Protein AF-D6TH88-F1 (afdb_monomer)

Organism: NCBI:txid485913

Radius of gyration: 22.98 Å; Cα contacts (8 Å, |Δi|>4): 611; chains: 1; bounding box: 77×66×53 Å

Foldseek 3Di:
DDDDDDDDDPPPVPVVPPDDDDDDDDDDDDDPDDPDDPPPFFLLLLLLVVLLVVDAAQFAEAQDPFSSLLSVLLNCVPHHVRYWYDYLQQFIASHRQQADDPDCPDPSSVPRTPDGDHSCVSLVCLQVQRGAEYEDEAQAAAQLGFGHQAADDAPVDGPDGGPACRCVQSRLLRHQEYAYEDAQALSRQANDGNDRRHDAQDQADPVGAGALVSSVVVPRPHYHYQWYRYSFAIWGADRVRSGTAGQETEPPHDPVNSCVSHNDDHHHDPNYYYRDDDDPVSVVSSCSRVVVCPRRD

Mean predicted aligned error: 8.44 Å

pLDDT: mean 89.14, std 19.95, range [29.19, 98.88]

InterPro domains:
  IPR004165 Coenzyme A transferase family I [PF01144] (47-260)
  IPR004165 Coenzyme A transferase family I [SM00882] (45-261)
  IPR037171 NagB/RpiA transferase-like [SSF100950] (40-295)

Secondary structure (DSSP, 8-state):
----PPPP-TTTTTTTSS----------PPP--------SS-HHHHHHHHHHTTPPTT-EEE--SSHHHHHHHHHHTTT-TT-EEEETTTEEESS--SS--SSTTSHHHHTT-SEE--HHHHHHHHHHT---EEEE--SEEETT--EESSEES-SSS-SEE----TTHHHHHHHSSEEEEE----TTTEESS-SS-SB-SS---BTTB-SSHHHHHHTT--S--EEEEE-SSEEEEE-TTT--EEEEEEPTT--HHHHHHH-SS---EEEEEEEPPPPPHHHHHHHHHHSTT-TTT-

Nearest PDB structures (foldseek):
  5mzw-assembly1_B  TM=9.079E-01  e=6.517E-23  Myxococcus xanthus DK 1622
  5n01-assembly1_B  TM=9.074E-01  e=3.983E-22  Myxococcus xanthus DK 1622
  5n03-assembly1_D  TM=8.948E-01  e=3.515E-22  Myxococcus xanthus DK 1622
  5n00-assembly1_B  TM=9.021E-01  e=5.792E-22  Myxococcus xanthus DK 1622
  5n02-assembly1_D  TM=9.012E-01  e=7.434E-22  Myxococcus xanthus DK 1622

Sequence (297 aa):
MDSPGPQADTQALVDRCARRPSKLCPYSAPHRKAIHMASEYSERELMVVCAARQIRDHELVFVGMRLPLLAFALAKRTNAPNCIGLFECGIVRDTPAPELLYTMGDAPNITGALWTTDMVNVLGSLAAGDVQLGFIGGAEIDRYGNLNTSLIGDWQQPRVRLPGSGGGADIASLAHRLAIIMPHERHRLRERVDFVTSPGYGYPDAEGPAGSAWRRRVGLPRGGPTALITTLGLFAFNPDNGEALLQSYHPGTSIEEVQEQTGWPLRLAPDCRETPPPSPEELRIIRECDPQGIWTR

Structure (mmCIF, N/CA/C/O backbone):
data_AF-D6TH88-F1
#
_entry.id   AF-D6TH88-F1
#
loop_
_atom_site.group_PDB
_atom_site.id
_atom_site.type_symbol
_atom_site.label_atom_id
_atom_site.label_alt_id
_atom_site.label_comp_id
_atom_site.label_asym_id
_atom_site.label_entity_id
_atom_site.label_seq_id
_atom_site.pdbx_PDB_ins_code
_atom_site.Cartn_x
_atom_site.Cartn_y
_atom_site.Cartn_z
_atom_site.occupancy
_atom_site.B_iso_or_equiv
_atom_site.auth_seq_id
_atom_site.auth_comp_id
_atom_site.auth_asym_id
_atom_site.auth_atom_id
_atom_site.pdbx_PDB_model_num
ATOM 1 N N . MET A 1 1 ? 57.883 23.179 25.520 1.00 41.22 1 MET A N 1
ATOM 2 C CA . MET A 1 1 ? 57.680 24.232 24.504 1.00 41.22 1 MET A CA 1
ATOM 3 C C . MET A 1 1 ? 56.417 23.857 23.770 1.00 41.22 1 MET A C 1
ATOM 5 O O . MET A 1 1 ? 56.436 22.965 22.932 1.00 41.22 1 MET A O 1
ATOM 9 N N . ASP A 1 2 ? 55.330 24.431 24.264 1.00 35.84 2 ASP A N 1
ATOM 10 C CA . ASP A 1 2 ? 53.946 24.052 24.016 1.00 35.84 2 ASP A CA 1
ATOM 11 C C . ASP A 1 2 ? 53.430 24.505 22.649 1.00 35.84 2 ASP A C 1
ATOM 13 O O . ASP A 1 2 ? 53.804 25.558 22.131 1.00 35.84 2 ASP A O 1
ATOM 17 N N . SER A 1 3 ? 52.542 23.690 22.084 1.00 40.38 3 SER A N 1
ATOM 18 C CA . SER A 1 3 ? 51.734 23.994 20.903 1.00 40.38 3 SER A CA 1
ATOM 19 C C . SER A 1 3 ? 50.633 25.017 21.214 1.00 40.38 3 SER A C 1
ATOM 21 O O . SER A 1 3 ? 50.078 24.992 22.313 1.00 40.38 3 SER A O 1
ATOM 23 N N . PRO A 1 4 ? 50.187 25.793 20.210 1.00 44.69 4 PRO A N 1
ATOM 24 C CA . PRO A 1 4 ? 48.806 26.259 20.192 1.00 44.69 4 PRO A CA 1
ATOM 25 C C . PRO A 1 4 ? 48.100 25.906 18.872 1.00 44.69 4 PRO A C 1
ATOM 27 O O . PRO A 1 4 ? 48.593 26.183 17.779 1.00 44.69 4 PRO A O 1
ATOM 30 N N . GLY A 1 5 ? 46.921 25.288 18.985 1.00 37.25 5 GLY A N 1
ATOM 31 C CA . GLY A 1 5 ? 45.954 25.165 17.892 1.00 37.25 5 GLY A CA 1
ATOM 32 C C . GLY A 1 5 ? 45.147 26.461 17.702 1.00 37.25 5 GLY A C 1
ATOM 33 O O . GLY A 1 5 ? 45.106 27.290 18.613 1.00 37.25 5 GLY A O 1
ATOM 34 N N . PRO A 1 6 ? 44.488 26.663 16.547 1.00 43.38 6 PRO A N 1
ATOM 35 C CA . PRO A 1 6 ? 43.696 27.863 16.309 1.00 43.38 6 PRO A CA 1
ATOM 36 C C . PRO A 1 6 ? 42.269 27.712 16.860 1.00 43.38 6 PRO A C 1
ATOM 38 O O . PRO A 1 6 ? 41.509 26.839 16.441 1.00 43.38 6 PRO A O 1
ATOM 41 N N . GLN A 1 7 ? 41.901 28.598 17.789 1.00 40.09 7 GLN A N 1
ATOM 42 C CA . GLN A 1 7 ? 40.517 28.872 18.182 1.00 40.09 7 GLN A CA 1
ATOM 43 C C . GLN A 1 7 ? 39.869 29.781 17.127 1.00 40.09 7 GLN A C 1
ATOM 45 O O . GLN A 1 7 ? 40.394 30.850 16.821 1.00 40.09 7 GLN A O 1
ATOM 50 N N . ALA A 1 8 ? 38.738 29.353 16.565 1.00 43.59 8 ALA A N 1
ATOM 51 C CA . ALA A 1 8 ? 37.898 30.183 15.709 1.00 43.59 8 ALA A CA 1
ATOM 52 C C . ALA A 1 8 ? 36.883 30.952 16.570 1.00 43.59 8 ALA A C 1
ATOM 54 O O . ALA A 1 8 ? 36.196 30.367 17.405 1.00 43.59 8 ALA A O 1
ATOM 55 N N . ASP A 1 9 ? 36.834 32.265 16.358 1.00 47.44 9 ASP A N 1
ATOM 56 C CA . ASP A 1 9 ? 36.054 33.256 17.098 1.00 47.44 9 ASP A CA 1
ATOM 57 C C . ASP A 1 9 ? 34.555 33.191 16.740 1.00 47.44 9 ASP A C 1
ATOM 59 O O . ASP A 1 9 ? 34.130 33.503 15.624 1.00 47.44 9 ASP A O 1
ATOM 63 N N . THR A 1 10 ? 33.748 32.762 17.709 1.00 46.31 10 THR A N 1
ATOM 64 C CA . THR A 1 10 ? 32.297 32.547 17.608 1.00 46.31 10 THR A CA 1
ATOM 65 C C . THR A 1 10 ? 31.489 33.856 17.547 1.00 46.31 10 THR A C 1
ATOM 67 O O . THR A 1 10 ? 30.275 33.814 17.341 1.00 46.31 10 THR A O 1
ATOM 70 N N . GLN A 1 11 ? 32.119 35.029 17.671 1.00 41.78 11 GLN A N 1
ATOM 71 C CA . GLN A 1 11 ? 31.411 36.314 17.709 1.00 41.78 11 GLN A CA 1
ATOM 72 C C . GLN A 1 11 ? 31.116 36.902 16.310 1.00 41.78 11 GLN A C 1
ATOM 74 O O . GLN A 1 11 ? 30.175 37.675 16.147 1.00 41.78 11 GLN A O 1
ATOM 79 N N . ALA A 1 12 ? 31.844 36.493 15.262 1.00 42.03 12 ALA A N 1
ATOM 80 C CA . ALA A 1 12 ? 31.724 37.074 13.913 1.00 42.03 12 ALA A CA 1
ATOM 81 C C . ALA A 1 12 ? 30.538 36.545 13.068 1.00 42.03 12 ALA A C 1
ATOM 83 O O . ALA A 1 12 ? 30.227 37.097 12.008 1.00 42.03 12 ALA A O 1
ATOM 84 N N . LEU A 1 13 ? 29.865 35.478 13.516 1.00 36.91 13 LEU A N 1
ATOM 85 C CA . LEU A 1 13 ? 28.721 34.865 12.820 1.00 36.91 13 LEU A CA 1
ATOM 86 C C . LEU A 1 13 ? 27.362 35.435 13.253 1.00 36.91 13 LEU A C 1
ATOM 88 O O . LEU A 1 13 ? 26.386 35.302 12.515 1.00 36.91 13 LEU A O 1
ATOM 92 N N . VAL A 1 14 ? 27.293 36.111 14.403 1.00 41.94 14 VAL A N 1
ATOM 93 C CA . VAL A 1 14 ? 26.031 36.621 14.967 1.00 41.94 14 VAL A CA 1
ATOM 94 C C . VAL A 1 14 ? 25.626 37.970 14.348 1.00 41.94 14 VAL A C 1
ATOM 96 O O . VAL A 1 14 ? 24.439 38.241 14.163 1.00 41.94 14 VAL A O 1
ATOM 99 N N . ASP A 1 15 ? 26.587 38.768 13.878 1.00 38.56 15 ASP A N 1
ATOM 100 C CA . ASP A 1 15 ? 26.324 40.133 13.392 1.00 38.56 15 ASP A CA 1
ATOM 101 C C . ASP A 1 15 ? 25.836 40.231 11.931 1.00 38.56 15 ASP A C 1
ATOM 103 O O . ASP A 1 15 ? 25.490 41.317 11.459 1.00 38.56 15 ASP A O 1
ATOM 107 N N . ARG A 1 16 ? 25.726 39.113 11.195 1.00 36.94 16 ARG A N 1
ATOM 108 C CA . ARG A 1 16 ? 25.173 39.110 9.819 1.00 36.94 16 ARG A CA 1
ATOM 109 C C . ARG A 1 16 ? 23.655 38.943 9.733 1.00 36.94 16 ARG A C 1
ATOM 111 O O . ARG A 1 16 ? 23.103 39.138 8.651 1.00 36.94 16 ARG A O 1
ATOM 118 N N . CYS A 1 17 ? 22.965 38.649 10.836 1.00 34.62 17 CYS A N 1
ATOM 119 C CA . CYS A 1 17 ? 21.507 38.455 10.833 1.00 34.62 17 CYS A CA 1
ATOM 120 C C . CYS A 1 17 ? 20.684 39.739 11.038 1.00 34.62 17 CYS A C 1
ATOM 122 O O . CYS A 1 17 ? 19.468 39.717 10.860 1.00 34.62 17 CYS A O 1
ATOM 124 N N . ALA A 1 18 ? 21.306 40.877 11.350 1.00 37.75 18 ALA A N 1
ATOM 125 C CA . ALA A 1 18 ? 20.589 42.104 11.691 1.00 37.75 18 ALA A CA 1
ATOM 126 C C . ALA A 1 18 ? 20.770 43.202 10.632 1.00 37.75 18 ALA A C 1
ATOM 128 O O . ALA A 1 18 ? 21.440 44.195 10.903 1.00 37.75 18 ALA A O 1
ATOM 129 N N . ARG A 1 19 ? 20.202 43.030 9.422 1.00 36.66 19 ARG A N 1
ATOM 130 C CA . ARG A 1 19 ? 19.893 44.135 8.477 1.00 36.66 19 ARG A CA 1
ATOM 131 C C . ARG A 1 19 ? 19.224 43.649 7.175 1.00 36.66 19 ARG A C 1
ATOM 133 O O . ARG A 1 19 ? 19.904 43.408 6.182 1.00 36.66 19 ARG A O 1
ATOM 140 N N . ARG A 1 20 ? 17.884 43.611 7.124 1.00 33.69 20 ARG A N 1
ATOM 141 C CA . ARG A 1 20 ? 17.111 43.883 5.889 1.00 33.69 20 ARG A CA 1
ATOM 142 C C . ARG A 1 20 ? 15.779 44.578 6.225 1.00 33.69 20 ARG A C 1
ATOM 144 O O . ARG A 1 20 ? 15.084 44.108 7.120 1.00 33.69 20 ARG A O 1
ATOM 151 N N . PRO A 1 21 ? 15.424 45.682 5.542 1.00 31.19 21 PRO A N 1
ATOM 152 C CA . PRO A 1 21 ? 14.200 46.432 5.810 1.00 31.19 21 PRO A CA 1
ATOM 153 C C . PRO A 1 21 ? 12.970 45.795 5.148 1.00 31.19 21 PRO A C 1
ATOM 155 O O . PRO A 1 21 ? 13.034 45.287 4.026 1.00 31.19 21 PRO A O 1
ATOM 158 N N . SER A 1 22 ? 11.844 45.866 5.854 1.00 31.59 22 SER A N 1
ATOM 159 C CA . SER A 1 22 ? 10.513 45.445 5.426 1.00 31.59 22 SER A CA 1
ATOM 160 C C . SER A 1 22 ? 9.940 46.391 4.363 1.00 31.59 22 SER A C 1
ATOM 162 O O . SER A 1 22 ? 9.894 47.606 4.544 1.00 31.59 22 SER A O 1
ATOM 164 N N . LYS A 1 23 ? 9.453 45.831 3.250 1.00 33.09 23 LYS A N 1
ATOM 165 C CA . LYS A 1 23 ? 8.536 46.520 2.333 1.00 33.09 23 LYS A CA 1
ATOM 166 C C . LYS A 1 23 ? 7.162 45.874 2.468 1.00 33.09 23 LYS A C 1
ATOM 168 O O . LYS A 1 23 ? 6.994 44.708 2.125 1.00 33.09 23 LYS A O 1
ATOM 173 N N . LEU A 1 24 ? 6.206 46.638 2.995 1.00 32.91 24 LEU A N 1
ATOM 174 C CA . LEU A 1 24 ? 4.786 46.304 2.962 1.00 32.91 24 LEU A CA 1
ATOM 175 C C . LEU A 1 24 ? 4.282 46.320 1.511 1.00 32.91 24 LEU A C 1
ATOM 177 O O . LEU A 1 24 ? 4.555 47.265 0.772 1.00 32.91 24 LEU A O 1
ATOM 181 N N . CYS A 1 25 ? 3.478 45.322 1.150 1.00 29.19 25 CYS A N 1
ATOM 182 C CA . CYS A 1 25 ? 2.537 45.386 0.035 1.00 29.19 25 CYS A CA 1
ATOM 183 C C . CYS A 1 25 ? 1.152 44.946 0.561 1.00 29.19 25 CYS A C 1
ATOM 185 O O . CYS A 1 25 ? 1.096 43.953 1.292 1.00 29.19 25 CYS A O 1
ATOM 187 N N . PRO A 1 26 ? 0.060 45.684 0.282 1.00 35.16 26 PRO A N 1
ATOM 188 C CA . PRO A 1 26 ? -1.265 45.405 0.828 1.00 35.16 26 PRO A CA 1
ATOM 189 C C . PRO A 1 26 ? -2.102 44.505 -0.104 1.00 35.16 26 PRO A C 1
ATOM 191 O O . PRO A 1 26 ? -1.896 44.495 -1.311 1.00 35.16 26 PRO A O 1
ATOM 194 N N . TYR A 1 27 ? -3.104 43.835 0.478 1.00 33.84 27 TYR A N 1
ATOM 195 C CA . TYR A 1 27 ? -4.192 43.068 -0.159 1.00 33.84 27 TYR A CA 1
ATOM 196 C C . TYR A 1 27 ? -3.890 41.654 -0.704 1.00 33.84 27 TYR A C 1
ATOM 198 O O . TYR A 1 27 ? -3.471 41.462 -1.839 1.00 33.84 27 TYR A O 1
ATOM 206 N N . SER A 1 28 ? -4.297 40.638 0.067 1.00 31.19 28 SER A N 1
ATOM 207 C CA . SER A 1 28 ? -4.988 39.452 -0.467 1.00 31.19 28 SER A CA 1
ATOM 208 C C . SER A 1 28 ? -6.041 38.979 0.549 1.00 31.19 28 SER A C 1
ATOM 210 O O . SER A 1 28 ? -5.866 39.120 1.758 1.00 31.19 28 SER A O 1
ATOM 212 N N . ALA A 1 29 ? -7.197 38.576 0.027 1.00 32.41 29 ALA A N 1
ATOM 213 C CA . ALA A 1 29 ? -8.481 38.427 0.710 1.00 32.41 29 ALA A CA 1
ATOM 214 C C . ALA A 1 29 ? -8.504 37.336 1.807 1.00 32.41 29 ALA A C 1
ATOM 216 O O . ALA A 1 29 ? -7.710 36.397 1.759 1.00 32.41 29 ALA A O 1
ATOM 217 N N . PRO A 1 30 ? -9.434 37.406 2.782 1.00 35.41 30 PRO A N 1
ATOM 218 C CA . PRO A 1 30 ? -9.525 36.408 3.840 1.00 35.41 30 PRO A CA 1
ATOM 219 C C . PRO A 1 30 ? -9.957 35.051 3.271 1.00 35.41 30 PRO A C 1
ATOM 221 O O . PRO A 1 30 ? -11.074 34.897 2.773 1.00 35.41 30 PRO A O 1
ATOM 224 N N . HIS A 1 31 ? -9.083 34.049 3.388 1.00 36.88 31 HIS A N 1
ATOM 225 C CA . HIS A 1 31 ? -9.463 32.648 3.248 1.00 36.88 31 HIS A CA 1
ATOM 226 C C . HIS A 1 31 ? -10.616 32.349 4.211 1.00 36.88 31 HIS A C 1
ATOM 228 O O . HIS A 1 31 ? -10.480 32.486 5.431 1.00 36.88 31 HIS A O 1
ATOM 234 N N . ARG A 1 32 ? -11.767 31.950 3.658 1.00 37.41 32 ARG A N 1
ATOM 235 C CA . ARG A 1 32 ? -12.869 31.374 4.429 1.00 37.41 32 ARG A CA 1
ATOM 236 C C . ARG A 1 32 ? -12.331 30.134 5.141 1.00 37.41 32 ARG A C 1
ATOM 238 O O . ARG A 1 32 ? -12.140 29.100 4.513 1.00 37.41 32 ARG A O 1
ATOM 245 N N . LYS A 1 33 ? -12.088 30.237 6.449 1.00 35.00 33 LYS A N 1
ATOM 246 C CA . LYS A 1 33 ? -11.945 29.062 7.308 1.00 35.00 33 LYS A CA 1
ATOM 247 C C . LYS A 1 33 ? -13.276 28.319 7.261 1.00 35.00 33 LYS A C 1
ATOM 249 O O . LYS A 1 33 ? -14.275 28.827 7.769 1.00 35.00 33 LYS A O 1
ATOM 254 N N . ALA A 1 34 ? -13.288 27.156 6.617 1.00 37.84 34 ALA A N 1
ATOM 255 C CA . ALA A 1 34 ? -14.354 26.190 6.804 1.00 37.84 34 ALA A CA 1
ATOM 256 C C . ALA A 1 34 ? -14.473 25.913 8.309 1.00 37.84 34 ALA A C 1
ATOM 258 O O . ALA A 1 34 ? -13.473 25.741 9.009 1.00 37.84 34 ALA A O 1
ATOM 259 N N . ILE A 1 35 ? -15.699 25.971 8.817 1.00 34.38 35 ILE A N 1
ATOM 260 C CA . ILE A 1 35 ? -16.013 25.654 10.205 1.00 34.38 35 ILE A CA 1
ATOM 261 C C . ILE A 1 35 ? -15.713 24.165 10.368 1.00 34.38 35 ILE A C 1
ATOM 263 O O . ILE A 1 35 ? -16.452 23.325 9.861 1.00 34.38 35 ILE A O 1
ATOM 267 N N . HIS A 1 36 ? -14.596 23.845 11.019 1.00 38.12 36 HIS A N 1
ATOM 268 C CA . HIS A 1 36 ? -14.224 22.474 11.339 1.00 38.12 36 HIS A CA 1
ATOM 269 C C . HIS A 1 36 ? -15.222 21.969 12.388 1.00 38.12 36 HIS A C 1
ATOM 271 O O . HIS A 1 36 ? -15.067 22.214 13.584 1.00 38.12 36 HIS A O 1
ATOM 277 N N . MET A 1 37 ? -16.293 21.308 11.945 1.00 39.50 37 MET A N 1
ATOM 278 C CA . MET A 1 37 ? -16.976 20.364 12.821 1.00 39.50 37 MET A CA 1
ATOM 279 C C . MET A 1 37 ? -15.937 19.315 13.209 1.00 39.50 37 MET A C 1
ATOM 281 O O . MET A 1 37 ? -15.188 18.848 12.348 1.00 39.50 37 MET A O 1
ATOM 285 N N . ALA A 1 38 ? -15.827 19.019 14.505 1.00 46.81 38 ALA A N 1
ATOM 286 C CA . ALA A 1 38 ? -14.944 17.966 14.980 1.00 46.81 38 ALA A CA 1
ATOM 287 C C . ALA A 1 38 ? -15.382 16.664 14.301 1.00 46.81 38 ALA A C 1
ATOM 289 O O . ALA A 1 38 ? -16.452 16.143 14.603 1.00 46.81 38 ALA A O 1
ATOM 290 N N . SER A 1 39 ? -14.600 16.210 13.322 1.00 66.69 39 SER A N 1
ATOM 291 C CA . SER A 1 39 ? -14.866 14.961 12.617 1.00 66.69 39 SER A CA 1
ATOM 292 C C . SER A 1 39 ? -14.892 13.823 13.638 1.00 66.69 39 SER A C 1
ATOM 294 O O . SER A 1 39 ? -13.998 13.733 14.481 1.00 66.69 39 SER A O 1
ATOM 296 N N . GLU A 1 40 ? -15.908 12.959 13.578 1.00 89.38 40 GLU A N 1
ATOM 297 C CA . GLU A 1 40 ? -16.062 11.813 14.492 1.00 89.38 40 GLU A CA 1
ATOM 298 C C . GLU A 1 40 ? -14.916 10.787 14.365 1.00 89.38 40 GLU A C 1
ATOM 300 O O . GLU A 1 40 ? -14.732 9.930 15.240 1.00 89.38 40 GLU A O 1
ATOM 305 N N . TYR A 1 41 ? -14.126 10.895 13.292 1.00 94.62 41 TYR A N 1
ATOM 306 C CA . TYR A 1 41 ? -12.964 10.068 12.992 1.00 94.62 41 TYR A CA 1
ATOM 307 C C . TYR A 1 41 ? -11.838 10.864 12.310 1.00 94.62 41 TYR A C 1
ATOM 309 O O . TYR A 1 41 ? -12.074 11.916 11.711 1.00 94.62 41 TYR A O 1
ATOM 317 N N . SER A 1 42 ? -10.602 10.366 12.381 1.00 95.75 42 SER A N 1
ATOM 318 C CA . SER A 1 42 ? -9.452 10.960 11.683 1.00 95.75 42 SER A CA 1
ATOM 319 C C . SER A 1 42 ? -9.336 10.477 10.231 1.00 95.75 42 SER A C 1
ATOM 321 O O . SER A 1 42 ? -9.795 9.388 9.883 1.00 95.75 42 SER A O 1
ATOM 323 N N . GLU A 1 43 ? -8.652 11.243 9.375 1.00 96.00 43 GLU A N 1
ATOM 324 C CA . GLU A 1 43 ? -8.339 10.823 7.996 1.00 96.00 43 GLU A CA 1
ATOM 325 C C . GLU A 1 43 ? -7.635 9.460 7.966 1.00 96.00 43 GLU A C 1
ATOM 327 O O . GLU A 1 43 ? -7.927 8.609 7.129 1.00 96.00 43 GLU A O 1
ATOM 332 N N . ARG A 1 44 ? -6.737 9.215 8.928 1.00 97.44 44 ARG A N 1
ATOM 333 C CA . ARG A 1 44 ? -6.000 7.954 9.024 1.00 97.44 44 ARG A CA 1
ATOM 334 C C . ARG A 1 44 ? -6.895 6.787 9.438 1.00 97.44 44 ARG A C 1
ATOM 336 O O . ARG A 1 44 ? -6.688 5.691 8.926 1.00 97.44 44 ARG A O 1
ATOM 343 N N . GLU A 1 45 ? -7.889 6.999 10.306 1.00 98.12 45 GLU A N 1
ATOM 344 C CA . GLU A 1 45 ? -8.907 5.977 10.608 1.00 98.12 45 GLU A CA 1
ATOM 345 C C . GLU A 1 45 ? -9.682 5.601 9.329 1.00 98.12 45 GLU A C 1
ATOM 347 O O . GLU A 1 45 ? -9.841 4.416 9.034 1.00 98.12 45 GLU A O 1
ATOM 352 N N . LEU A 1 46 ? -10.069 6.581 8.501 1.00 98.50 46 LEU A N 1
ATOM 353 C CA . LEU A 1 46 ? -10.720 6.314 7.211 1.00 98.50 46 LEU A CA 1
ATOM 354 C C . LEU A 1 46 ? -9.797 5.583 6.219 1.00 98.50 46 LEU A C 1
ATOM 356 O O . LEU A 1 46 ? -10.234 4.645 5.546 1.00 98.50 46 LEU A O 1
ATOM 360 N N . MET A 1 47 ? -8.516 5.950 6.150 1.00 98.62 47 MET A N 1
ATOM 361 C CA . MET A 1 47 ? -7.534 5.243 5.318 1.00 98.62 47 MET A CA 1
ATOM 362 C C . MET A 1 47 ? -7.365 3.780 5.750 1.00 98.62 47 MET A C 1
ATOM 364 O O . MET A 1 47 ? -7.272 2.902 4.891 1.00 98.62 47 MET A O 1
ATOM 368 N N . VAL A 1 48 ? -7.366 3.496 7.059 1.00 98.69 48 VAL A N 1
ATOM 369 C CA . VAL A 1 48 ? -7.323 2.123 7.596 1.00 98.69 48 VAL A CA 1
ATOM 370 C C . VAL A 1 48 ? -8.543 1.323 7.148 1.00 98.69 48 VAL A C 1
ATOM 372 O O . VAL A 1 48 ? -8.388 0.195 6.683 1.00 98.69 48 VAL A O 1
ATOM 375 N N . VAL A 1 49 ? -9.740 1.910 7.211 1.00 98.69 49 VAL A N 1
ATOM 376 C CA . VAL A 1 49 ? -10.970 1.275 6.712 1.00 98.69 49 VAL A CA 1
ATOM 377 C C . VAL A 1 49 ? -10.882 0.989 5.210 1.00 98.69 49 VAL A C 1
ATOM 379 O O . VAL A 1 49 ? -11.167 -0.125 4.768 1.00 98.69 49 VAL A O 1
ATOM 382 N N . CYS A 1 50 ? -10.438 1.962 4.411 1.00 98.75 50 CYS A N 1
ATOM 383 C CA . CYS A 1 50 ? -10.273 1.783 2.967 1.00 98.75 50 CYS A CA 1
ATOM 384 C C . CYS A 1 50 ? -9.267 0.673 2.637 1.00 98.75 50 CYS A C 1
ATOM 386 O O . CYS A 1 50 ? -9.509 -0.112 1.718 1.00 98.75 50 CYS A O 1
ATOM 388 N N . ALA A 1 51 ? -8.172 0.587 3.398 1.00 98.75 51 ALA A N 1
ATOM 389 C CA . ALA A 1 51 ? -7.158 -0.452 3.273 1.00 98.75 51 ALA A CA 1
ATOM 390 C C . ALA A 1 51 ? -7.688 -1.838 3.675 1.00 98.75 51 ALA A C 1
ATOM 392 O O . ALA A 1 51 ? -7.486 -2.795 2.932 1.00 98.75 51 ALA A O 1
ATOM 393 N N . ALA A 1 52 ? -8.415 -1.953 4.791 1.00 98.75 52 ALA A N 1
ATOM 394 C CA . ALA A 1 52 ? -8.998 -3.218 5.249 1.00 98.75 52 ALA A CA 1
ATOM 395 C C . ALA A 1 52 ? -9.956 -3.816 4.206 1.00 98.75 52 ALA A C 1
ATOM 397 O O . ALA A 1 52 ? -9.915 -5.013 3.921 1.00 98.75 52 ALA A O 1
ATOM 398 N N . ARG A 1 53 ? -10.739 -2.958 3.538 1.00 98.31 53 ARG A N 1
ATOM 399 C CA . ARG A 1 53 ? -11.645 -3.343 2.444 1.00 98.31 53 ARG A CA 1
ATOM 400 C C . ARG A 1 53 ? -10.922 -3.860 1.188 1.00 98.31 53 ARG A C 1
ATOM 402 O O . ARG A 1 53 ? -11.567 -4.473 0.342 1.00 98.31 53 ARG A O 1
ATOM 409 N N . GLN A 1 54 ? -9.607 -3.647 1.050 1.00 98.50 54 GLN A N 1
ATOM 410 C CA . GLN A 1 54 ? -8.813 -4.229 -0.047 1.00 98.50 54 GLN A CA 1
ATOM 411 C C . GLN A 1 54 ? -8.408 -5.686 0.203 1.00 98.50 54 GLN A C 1
ATOM 413 O O . GLN A 1 54 ? -8.034 -6.380 -0.751 1.00 98.50 54 GLN A O 1
ATOM 418 N N . ILE A 1 55 ? -8.458 -6.131 1.461 1.00 98.75 55 ILE A N 1
ATOM 419 C CA . ILE A 1 55 ? -8.117 -7.489 1.881 1.00 98.75 55 ILE A CA 1
ATOM 420 C C . ILE A 1 55 ? -9.332 -8.378 1.635 1.00 98.75 55 ILE A C 1
ATOM 422 O O . ILE A 1 55 ? -10.425 -8.081 2.114 1.00 98.75 55 ILE A O 1
ATOM 426 N N . ARG A 1 56 ? -9.167 -9.466 0.886 1.00 98.69 56 ARG A N 1
ATOM 427 C CA . ARG A 1 56 ? -10.233 -10.460 0.704 1.00 98.69 56 ARG A CA 1
ATOM 428 C C . ARG A 1 56 ? -10.040 -11.604 1.685 1.00 98.69 56 ARG A C 1
ATOM 430 O O . ARG A 1 56 ? -8.924 -11.877 2.130 1.00 98.69 56 ARG A O 1
ATOM 437 N N . ASP A 1 57 ? -11.140 -12.263 2.033 1.00 98.62 57 ASP A N 1
ATOM 438 C CA . ASP A 1 57 ? -11.059 -13.427 2.905 1.00 98.62 57 ASP A CA 1
ATOM 439 C C . ASP A 1 57 ? -10.177 -14.519 2.281 1.00 98.62 57 ASP A C 1
ATOM 441 O O . ASP A 1 57 ? -10.114 -14.646 1.057 1.00 98.62 57 ASP A O 1
ATOM 445 N N . HIS A 1 58 ? -9.476 -15.275 3.127 1.00 98.50 58 HIS A N 1
ATOM 446 C CA . HIS A 1 58 ? -8.491 -16.298 2.740 1.00 98.50 58 HIS A CA 1
ATOM 447 C C . HIS A 1 58 ? -7.240 -15.811 1.978 1.00 98.50 58 HIS A C 1
ATOM 449 O O . HIS A 1 58 ? -6.446 -16.640 1.536 1.00 98.50 58 HIS A O 1
ATOM 455 N N . GLU A 1 59 ? -7.011 -14.503 1.827 1.00 98.50 59 GLU A N 1
ATOM 456 C CA . GLU A 1 59 ? -5.773 -14.009 1.211 1.00 98.50 59 GLU A CA 1
ATOM 457 C C . GLU A 1 59 ? -4.567 -14.107 2.154 1.00 98.50 59 GLU A C 1
ATOM 459 O O . GLU A 1 59 ? -4.644 -13.747 3.330 1.00 98.50 59 GLU A O 1
ATOM 464 N N . LEU A 1 60 ? -3.420 -14.510 1.603 1.00 98.62 60 LEU A N 1
ATOM 465 C CA . LEU A 1 60 ? -2.108 -14.223 2.168 1.00 98.62 60 LEU A CA 1
ATOM 466 C C . LEU A 1 60 ? -1.753 -12.766 1.853 1.00 98.62 60 LEU A C 1
ATOM 468 O O . LEU A 1 60 ? -1.672 -12.358 0.686 1.00 98.62 60 LEU A O 1
ATOM 472 N N . VAL A 1 61 ? -1.545 -11.986 2.907 1.00 98.62 61 VAL A N 1
ATOM 473 C CA . VAL A 1 61 ? -1.333 -10.543 2.854 1.00 98.62 61 VAL A CA 1
ATOM 474 C C . VAL A 1 61 ? 0.063 -10.226 3.356 1.00 98.62 61 VAL A C 1
ATOM 476 O O . VAL A 1 61 ? 0.369 -10.456 4.520 1.00 98.62 61 VAL A O 1
ATOM 479 N N . PHE A 1 62 ? 0.899 -9.636 2.510 1.00 97.94 62 PHE A N 1
ATOM 480 C CA . PHE A 1 62 ? 2.131 -8.999 2.955 1.00 97.94 62 PHE A CA 1
ATOM 481 C C . PHE A 1 62 ? 1.779 -7.703 3.692 1.00 97.94 62 PHE A C 1
ATOM 483 O O . PHE A 1 62 ? 1.394 -6.700 3.078 1.00 97.94 62 PHE A O 1
ATOM 490 N N . VAL A 1 63 ? 1.841 -7.754 5.023 1.00 96.06 63 VAL A N 1
ATOM 491 C CA . VAL A 1 63 ? 1.416 -6.668 5.905 1.00 96.06 63 VAL A CA 1
ATOM 492 C C . VAL A 1 63 ? 2.558 -5.665 6.029 1.00 96.06 63 VAL A C 1
ATOM 494 O O . VAL A 1 63 ? 3.655 -5.995 6.473 1.00 96.06 63 VAL A O 1
ATOM 497 N N . GLY A 1 64 ? 2.297 -4.424 5.620 1.00 89.25 64 GLY A N 1
ATOM 498 C CA . GLY A 1 64 ? 3.220 -3.311 5.832 1.00 89.25 64 GLY A CA 1
ATOM 499 C C . GLY A 1 64 ? 3.212 -2.803 7.281 1.00 89.25 64 GLY A C 1
ATOM 500 O O . GLY A 1 64 ? 2.477 -3.286 8.138 1.00 89.25 64 GLY A O 1
ATOM 501 N N . MET A 1 65 ? 3.989 -1.757 7.554 1.00 93.00 65 MET A N 1
ATOM 502 C CA . MET A 1 65 ? 4.037 -1.111 8.873 1.00 93.00 65 MET A CA 1
ATOM 503 C C . MET A 1 65 ? 3.099 0.091 8.986 1.00 93.00 65 MET A C 1
ATOM 505 O O . MET A 1 65 ? 2.850 0.777 7.996 1.00 93.00 65 MET A O 1
ATOM 509 N N . ARG A 1 66 ? 2.689 0.425 10.221 1.00 94.38 66 ARG A N 1
ATOM 510 C CA . ARG A 1 66 ? 1.774 1.533 10.575 1.00 94.38 66 ARG A CA 1
ATOM 511 C C . ARG A 1 66 ? 0.323 1.232 10.182 1.00 94.38 66 ARG A C 1
ATOM 513 O O . ARG A 1 66 ? -0.235 0.258 10.670 1.00 94.38 66 ARG A O 1
ATOM 520 N N . LEU A 1 67 ? -0.300 2.027 9.306 1.00 97.50 67 LEU A N 1
ATOM 521 C CA . LEU A 1 67 ? -1.718 1.878 8.943 1.00 97.50 67 LEU A CA 1
ATOM 522 C C . LEU A 1 67 ? -2.086 0.485 8.378 1.00 97.50 67 LEU A C 1
ATOM 524 O O . LEU A 1 67 ? -3.131 -0.028 8.770 1.00 97.50 67 LEU A O 1
ATOM 528 N N . PRO A 1 68 ? -1.258 -0.187 7.548 1.00 97.19 68 PRO A N 1
ATOM 529 C CA . PRO A 1 68 ? -1.493 -1.576 7.147 1.00 97.19 68 PRO A CA 1
ATOM 530 C C . PRO A 1 68 ? -1.616 -2.581 8.301 1.00 97.19 68 PRO A C 1
ATOM 532 O O . PRO A 1 68 ? -2.373 -3.539 8.161 1.00 97.19 68 PRO A O 1
ATOM 535 N N . LEU A 1 69 ? -0.945 -2.368 9.443 1.00 96.94 69 LEU A N 1
ATOM 536 C CA . LEU A 1 69 ? -1.107 -3.230 10.626 1.00 96.94 69 LEU A CA 1
ATOM 537 C C . LEU A 1 69 ? -2.551 -3.181 11.131 1.00 96.94 69 LEU A C 1
ATOM 539 O O . LEU A 1 69 ? -3.171 -4.212 11.386 1.00 96.94 69 LEU A O 1
ATOM 543 N N . LEU A 1 70 ? -3.096 -1.966 11.224 1.00 97.81 70 LEU A N 1
ATOM 544 C CA . LEU A 1 70 ? -4.473 -1.735 11.646 1.00 97.81 70 LEU A CA 1
ATOM 545 C C . LEU A 1 70 ? -5.468 -2.209 10.583 1.00 97.81 70 LEU A C 1
ATOM 547 O O . LEU A 1 70 ? -6.515 -2.740 10.932 1.00 97.81 70 LEU A O 1
ATOM 551 N N . ALA A 1 71 ? -5.131 -2.083 9.296 1.00 98.38 71 ALA A N 1
ATOM 552 C CA . ALA A 1 71 ? -5.957 -2.589 8.203 1.00 98.38 71 ALA A CA 1
ATOM 553 C C . ALA A 1 71 ? -6.081 -4.119 8.246 1.00 98.38 71 ALA A C 1
ATOM 555 O O . ALA A 1 71 ? -7.185 -4.647 8.125 1.00 98.38 71 ALA A O 1
ATOM 556 N N . PHE A 1 72 ? -4.970 -4.827 8.479 1.00 98.31 72 PHE A N 1
ATOM 557 C CA . PHE A 1 72 ? -4.969 -6.274 8.694 1.00 98.31 72 PHE A CA 1
ATOM 558 C C . PHE A 1 72 ? -5.801 -6.655 9.924 1.00 98.31 72 PHE A C 1
ATOM 560 O O . PHE A 1 72 ? -6.656 -7.536 9.837 1.00 98.31 72 PHE A O 1
ATOM 567 N N . ALA A 1 73 ? -5.608 -5.956 11.047 1.00 97.69 73 ALA A N 1
ATOM 568 C CA . ALA A 1 73 ? -6.358 -6.215 12.272 1.00 97.69 73 ALA A CA 1
ATOM 569 C C . ALA A 1 73 ? -7.867 -5.978 12.122 1.00 97.69 73 ALA A C 1
ATOM 571 O O . ALA A 1 73 ? -8.668 -6.786 12.597 1.00 97.69 73 ALA A O 1
ATOM 572 N N . LEU A 1 74 ? -8.253 -4.909 11.425 1.00 98.56 74 LEU A N 1
ATOM 573 C CA . LEU A 1 74 ? -9.644 -4.601 11.134 1.00 98.56 74 LEU A CA 1
ATOM 574 C C . LEU A 1 74 ? -10.260 -5.649 10.206 1.00 98.56 74 LEU A C 1
ATOM 576 O O . LEU A 1 74 ? -11.316 -6.192 10.529 1.00 98.56 74 LEU A O 1
ATOM 580 N N . ALA A 1 75 ? -9.597 -5.978 9.094 1.00 98.69 75 ALA A N 1
ATOM 581 C CA . ALA A 1 75 ? -10.101 -6.961 8.137 1.00 98.69 75 ALA A CA 1
ATOM 582 C C . ALA A 1 75 ? -10.308 -8.332 8.799 1.00 98.69 75 ALA A C 1
ATOM 584 O O . ALA A 1 75 ? -11.352 -8.958 8.614 1.00 98.69 75 ALA A O 1
ATOM 585 N N . LYS A 1 76 ? -9.380 -8.738 9.675 1.00 98.06 76 LYS A N 1
ATOM 586 C CA . LYS A 1 76 ? -9.481 -9.963 10.480 1.00 98.06 76 LYS A CA 1
A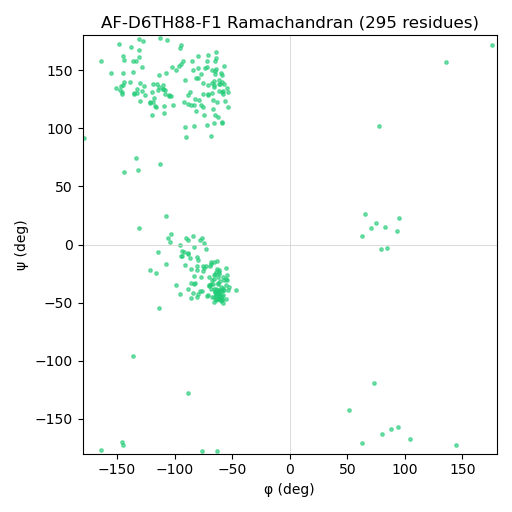TOM 587 C C . LYS A 1 76 ? -10.710 -10.051 11.376 1.00 98.06 76 LYS A C 1
ATOM 589 O O . LYS A 1 76 ? -11.151 -11.149 11.697 1.00 98.06 76 LYS A O 1
ATOM 594 N N . ARG A 1 77 ? -11.252 -8.915 11.808 1.00 98.00 77 ARG A N 1
ATOM 595 C CA . ARG A 1 77 ? -12.431 -8.850 12.684 1.00 98.00 77 ARG A CA 1
ATOM 596 C C . ARG A 1 77 ? -13.705 -8.463 11.935 1.00 98.00 77 ARG A C 1
ATOM 598 O O . ARG A 1 77 ? -14.749 -8.321 12.561 1.00 98.00 77 ARG A O 1
ATOM 605 N N . THR A 1 78 ? -13.623 -8.276 10.617 1.00 98.12 78 THR A N 1
ATOM 606 C CA . THR A 1 78 ? -14.739 -7.810 9.786 1.00 98.12 78 THR A CA 1
ATOM 607 C C . THR A 1 78 ? -14.840 -8.615 8.487 1.00 98.12 78 THR A C 1
ATOM 609 O O . THR A 1 78 ? -15.446 -9.682 8.477 1.00 98.12 78 THR A O 1
ATOM 612 N N . ASN A 1 79 ? -14.273 -8.127 7.383 1.00 98.12 79 ASN A N 1
ATOM 613 C CA . ASN A 1 79 ? -14.523 -8.637 6.033 1.00 98.12 79 ASN A CA 1
ATOM 614 C C . ASN A 1 79 ? -13.640 -9.820 5.596 1.00 98.12 79 ASN A C 1
ATOM 616 O O . ASN A 1 79 ? -13.918 -10.411 4.554 1.00 98.12 79 ASN A O 1
ATOM 620 N N . ALA A 1 80 ? -12.578 -10.147 6.334 1.00 98.62 80 ALA A N 1
ATOM 621 C CA . ALA A 1 80 ? -11.613 -11.1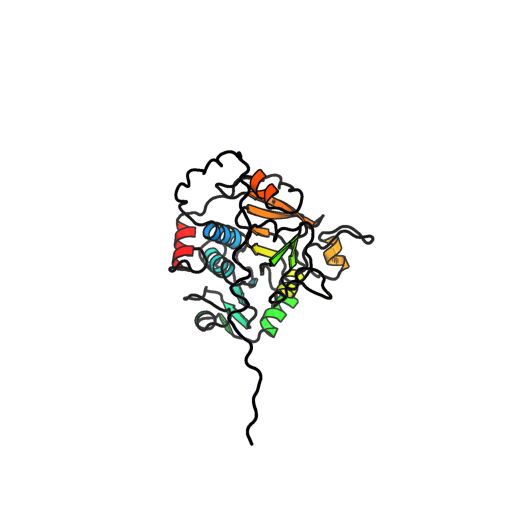85 5.967 1.00 98.62 80 ALA A CA 1
ATOM 622 C C . ALA A 1 80 ? -11.082 -11.956 7.198 1.00 98.62 80 ALA A C 1
ATOM 624 O O . ALA A 1 80 ? -9.884 -11.896 7.494 1.00 98.62 80 ALA A O 1
ATOM 625 N N . PRO A 1 81 ? -11.941 -12.670 7.951 1.00 98.38 81 PRO A N 1
ATOM 626 C CA . PRO A 1 81 ? -11.540 -13.366 9.177 1.00 98.38 81 PRO A CA 1
ATOM 627 C C . PRO A 1 81 ? -10.472 -14.454 8.974 1.00 98.38 81 PRO A C 1
ATOM 629 O O . PRO A 1 81 ? -9.684 -14.728 9.882 1.00 98.38 81 PRO A O 1
ATOM 632 N N . ASN A 1 82 ? -10.372 -15.031 7.778 1.00 98.56 82 ASN A N 1
ATOM 633 C CA . ASN A 1 82 ? -9.464 -16.119 7.424 1.00 98.56 82 ASN A CA 1
ATOM 634 C C . ASN A 1 82 ? -8.236 -15.669 6.611 1.00 98.56 82 ASN A C 1
ATOM 636 O O . ASN A 1 82 ? -7.499 -16.526 6.129 1.00 98.56 82 ASN A O 1
ATOM 640 N N . CYS A 1 83 ? -7.980 -14.364 6.439 1.00 98.69 83 CYS A N 1
ATOM 641 C CA . CYS A 1 83 ? -6.733 -13.909 5.801 1.00 98.69 83 CYS A CA 1
ATOM 642 C C . CYS A 1 83 ? -5.495 -14.297 6.639 1.00 98.69 83 CYS A C 1
ATOM 644 O O . CYS A 1 83 ? -5.618 -14.677 7.796 1.00 98.69 83 CYS A O 1
ATOM 646 N N . ILE A 1 84 ? -4.280 -14.232 6.109 1.00 98.62 84 ILE A N 1
ATOM 647 C CA . ILE A 1 84 ? -3.058 -14.513 6.884 1.00 98.62 84 ILE A CA 1
ATOM 648 C C . ILE A 1 84 ? -2.054 -13.403 6.615 1.00 98.62 84 ILE A C 1
ATOM 650 O O . ILE A 1 84 ? -1.800 -13.055 5.467 1.00 98.62 84 ILE A O 1
ATOM 654 N N . GLY A 1 85 ? -1.494 -12.837 7.679 1.00 98.31 85 GLY A N 1
ATOM 655 C CA . GLY A 1 85 ? -0.490 -11.789 7.609 1.00 98.31 85 GLY A CA 1
ATOM 656 C C . GLY A 1 85 ? 0.916 -12.365 7.483 1.00 98.31 85 GLY A C 1
ATOM 657 O O . GLY A 1 85 ? 1.310 -13.235 8.258 1.00 98.31 85 GLY A O 1
ATOM 658 N N . LEU A 1 86 ? 1.676 -11.849 6.525 1.00 98.19 86 LEU A N 1
ATOM 659 C CA . LEU A 1 86 ? 3.084 -12.135 6.287 1.00 98.19 86 LEU A CA 1
ATOM 660 C C . LEU A 1 86 ? 3.903 -10.868 6.535 1.00 98.19 86 LEU A C 1
ATOM 662 O O . LEU A 1 86 ? 3.558 -9.801 6.027 1.00 98.19 86 LEU A O 1
ATOM 666 N N . PHE A 1 87 ? 5.002 -10.993 7.272 1.00 96.94 87 PHE A N 1
ATOM 667 C CA . PHE A 1 87 ? 5.942 -9.907 7.541 1.00 96.94 87 PHE A CA 1
ATOM 668 C C . PHE A 1 87 ? 7.321 -10.265 6.986 1.00 96.94 87 PHE A C 1
ATOM 670 O O . PHE A 1 87 ? 7.781 -11.398 7.142 1.00 96.94 87 PHE A O 1
ATOM 677 N N . GLU A 1 88 ? 8.004 -9.296 6.364 1.00 94.31 88 GLU A N 1
ATOM 678 C CA . GLU A 1 88 ? 9.253 -9.545 5.614 1.00 94.31 88 GLU A CA 1
ATOM 679 C C . GLU A 1 88 ? 10.385 -10.110 6.482 1.00 94.31 88 GLU A C 1
ATOM 681 O O . GLU A 1 88 ? 11.279 -10.779 5.979 1.00 94.31 88 GLU A O 1
ATOM 686 N N . CYS A 1 89 ? 10.321 -9.908 7.798 1.00 94.31 89 CYS A N 1
ATOM 687 C CA . CYS A 1 89 ? 11.275 -10.453 8.759 1.00 94.31 89 CYS A CA 1
ATOM 688 C C . CYS A 1 89 ? 11.096 -11.954 9.058 1.00 94.31 89 CYS A C 1
ATOM 690 O O . CYS A 1 89 ? 11.792 -12.463 9.931 1.00 94.31 89 CYS A O 1
ATOM 692 N N . GLY A 1 90 ? 10.201 -12.663 8.359 1.00 96.75 90 GLY A N 1
ATOM 693 C CA . GLY A 1 90 ? 10.017 -14.107 8.530 1.00 96.75 90 GLY A CA 1
ATOM 694 C C . GLY A 1 90 ? 8.899 -14.496 9.501 1.00 96.75 90 GLY A C 1
ATOM 695 O O . GLY A 1 90 ? 8.920 -15.588 10.062 1.00 96.75 90 GLY A O 1
ATOM 696 N N . ILE A 1 91 ? 7.921 -13.619 9.732 1.00 97.81 91 ILE A N 1
ATOM 697 C CA . ILE A 1 91 ? 6.825 -13.867 10.681 1.00 97.81 91 ILE A CA 1
ATOM 698 C C . ILE A 1 91 ? 5.513 -14.063 9.917 1.00 97.81 91 ILE A C 1
ATOM 700 O O . ILE A 1 91 ? 5.172 -13.270 9.038 1.00 97.81 91 ILE A O 1
ATOM 704 N N . VAL A 1 92 ? 4.761 -15.100 10.287 1.00 98.19 92 VAL A N 1
ATOM 705 C CA . VAL A 1 92 ? 3.431 -15.416 9.751 1.00 98.19 92 VAL A CA 1
ATOM 706 C C . VAL A 1 92 ? 2.411 -15.399 10.880 1.00 98.19 92 VAL A C 1
ATOM 708 O O . VAL A 1 92 ? 2.617 -16.027 11.921 1.00 98.19 92 VAL A O 1
ATOM 711 N N . ARG A 1 93 ? 1.293 -14.700 10.679 1.00 97.88 93 ARG A N 1
ATOM 712 C CA . ARG A 1 93 ? 0.248 -14.536 11.692 1.00 97.88 93 ARG A CA 1
ATOM 713 C C . ARG A 1 93 ? -1.150 -14.736 11.126 1.00 97.88 93 ARG A C 1
ATOM 715 O O . ARG A 1 93 ? -1.546 -14.093 10.161 1.00 97.88 93 ARG A O 1
ATOM 722 N N . ASP A 1 94 ? -1.935 -15.562 11.796 1.00 96.62 94 ASP A N 1
ATOM 723 C CA . ASP A 1 94 ? -3.381 -15.701 11.605 1.00 96.62 94 ASP A CA 1
ATOM 724 C C . ASP A 1 94 ? -4.190 -14.813 12.571 1.00 96.62 94 ASP A C 1
ATOM 726 O O . ASP A 1 94 ? -5.395 -14.638 12.397 1.00 96.62 94 ASP A O 1
ATOM 730 N N . THR A 1 95 ? -3.529 -14.208 13.557 1.00 95.19 95 THR A N 1
ATOM 731 C CA . THR A 1 95 ? -4.098 -13.260 14.517 1.00 95.19 95 THR A CA 1
ATOM 732 C C . THR A 1 95 ? -3.231 -11.999 14.595 1.00 95.19 95 THR A C 1
ATOM 734 O O . THR A 1 95 ? -2.002 -12.102 14.586 1.00 95.19 95 THR A O 1
ATOM 737 N N . PRO A 1 96 ? -3.807 -10.787 14.674 1.00 93.62 96 PRO A N 1
ATOM 738 C CA . PRO A 1 96 ? -3.018 -9.565 14.855 1.00 93.62 96 PRO A CA 1
ATOM 739 C C . PRO A 1 96 ? -2.140 -9.624 16.110 1.00 93.62 96 PRO A C 1
ATOM 741 O O . PRO A 1 96 ? -2.469 -10.331 17.065 1.00 93.62 96 PRO A O 1
ATOM 744 N N . ALA A 1 97 ? -1.025 -8.890 16.113 1.00 92.81 97 ALA A N 1
ATOM 745 C CA . ALA A 1 97 ? -0.208 -8.758 17.316 1.00 92.81 97 ALA A CA 1
ATOM 746 C C . ALA A 1 97 ? -1.050 -8.154 18.463 1.00 92.81 97 ALA A C 1
ATOM 748 O O . ALA A 1 97 ? -1.867 -7.264 18.209 1.00 92.81 97 ALA A O 1
ATOM 749 N N . PRO A 1 98 ? -0.888 -8.637 19.709 1.00 87.44 98 PRO A N 1
ATOM 750 C CA . PRO A 1 98 ? -1.694 -8.183 20.844 1.00 87.44 98 PRO A CA 1
ATOM 751 C C . PRO A 1 98 ? -1.317 -6.774 21.317 1.00 87.44 98 PRO A C 1
ATOM 753 O O . PRO A 1 98 ? -2.096 -6.134 22.019 1.00 87.44 98 PRO A O 1
ATOM 756 N N . GLU A 1 99 ? -0.131 -6.298 20.937 1.00 90.69 99 GLU A N 1
ATOM 757 C CA . GLU A 1 99 ? 0.418 -5.005 21.329 1.00 90.69 99 GLU A CA 1
ATOM 758 C C . GLU A 1 99 ? 0.936 -4.244 20.104 1.00 90.69 99 GLU A C 1
ATOM 760 O O . GLU A 1 99 ? 1.092 -4.790 19.007 1.00 90.69 99 GLU A O 1
ATOM 765 N N . LEU A 1 100 ? 1.218 -2.962 20.321 1.00 88.31 100 LEU A N 1
ATOM 766 C CA . LEU A 1 100 ? 1.796 -2.066 19.334 1.00 88.31 100 LEU A CA 1
ATOM 767 C C . LEU A 1 100 ? 3.132 -2.597 18.793 1.00 88.31 100 LEU A C 1
ATOM 769 O O . LEU A 1 100 ? 4.000 -3.016 19.555 1.00 88.31 100 LEU A O 1
ATOM 773 N N . LEU A 1 101 ? 3.323 -2.477 17.477 1.00 91.94 101 LEU A N 1
ATOM 774 C CA . LEU A 1 101 ? 4.593 -2.758 16.806 1.00 91.94 101 LEU A CA 1
ATOM 775 C C . LEU A 1 101 ? 5.236 -1.454 16.329 1.00 91.94 101 LEU A C 1
ATOM 777 O O . LEU A 1 101 ? 4.663 -0.762 15.486 1.00 91.94 101 LEU A O 1
ATOM 781 N N . TYR A 1 102 ? 6.435 -1.138 16.814 1.00 90.25 102 TYR A N 1
ATOM 782 C CA . TYR A 1 102 ? 7.286 -0.071 16.278 1.00 90.25 102 TYR A CA 1
ATOM 783 C C . TYR A 1 102 ? 8.099 -0.555 15.075 1.00 90.25 102 TYR A C 1
ATOM 785 O O . TYR A 1 102 ? 8.320 0.199 14.125 1.00 90.25 102 TYR A O 1
ATOM 793 N N . THR A 1 103 ? 8.506 -1.823 15.092 1.00 91.31 103 THR A N 1
ATOM 794 C CA . THR A 1 103 ? 9.130 -2.538 13.977 1.00 91.31 103 THR A CA 1
ATOM 795 C C . THR A 1 103 ? 8.500 -3.920 13.802 1.00 91.31 103 THR A C 1
ATOM 797 O O . THR A 1 103 ? 7.929 -4.491 14.728 1.00 91.31 103 THR A O 1
ATOM 800 N N . MET A 1 104 ? 8.615 -4.489 12.600 1.00 91.81 104 MET A N 1
ATOM 801 C CA . MET A 1 104 ? 8.077 -5.821 12.292 1.00 91.81 104 MET A CA 1
ATOM 802 C C . MET A 1 104 ? 8.711 -6.928 13.141 1.00 91.81 104 MET A C 1
ATOM 804 O O . MET A 1 104 ? 8.109 -7.983 13.306 1.00 91.81 104 MET A O 1
ATOM 808 N N . GLY A 1 105 ? 9.920 -6.708 13.662 1.00 92.38 105 GLY A N 1
ATOM 809 C CA . GLY A 1 105 ? 10.643 -7.674 14.493 1.00 92.38 105 GLY A CA 1
ATOM 810 C C . GLY A 1 105 ? 10.347 -7.595 15.993 1.00 92.38 105 GLY A C 1
ATOM 811 O O . GLY A 1 105 ? 11.009 -8.295 16.754 1.00 92.38 105 GLY A O 1
ATOM 812 N N . ASP A 1 106 ? 9.418 -6.744 16.438 1.00 94.94 106 ASP A N 1
ATOM 813 C CA . ASP A 1 106 ? 9.141 -6.596 17.869 1.00 94.94 106 ASP A CA 1
ATOM 814 C C . ASP A 1 106 ? 8.565 -7.884 18.480 1.00 94.94 106 ASP A C 1
ATOM 816 O O . ASP A 1 106 ? 7.835 -8.645 17.837 1.00 94.94 106 ASP A O 1
ATOM 820 N N . ALA A 1 107 ? 8.857 -8.110 19.765 1.00 95.25 107 ALA A N 1
ATOM 821 C CA . ALA A 1 107 ? 8.437 -9.304 20.500 1.00 95.25 107 ALA A CA 1
ATOM 822 C C . ALA A 1 107 ? 6.921 -9.607 20.434 1.00 95.25 107 ALA A C 1
ATOM 824 O O . ALA A 1 107 ? 6.575 -10.791 20.323 1.00 95.25 107 ALA A O 1
ATOM 825 N N . PRO A 1 108 ? 6.004 -8.613 20.429 1.00 94.38 108 PRO A N 1
ATOM 826 C CA . PRO A 1 108 ? 4.578 -8.880 20.251 1.00 94.38 108 PRO A CA 1
ATOM 827 C C . PRO A 1 108 ? 4.223 -9.447 18.871 1.00 94.38 108 PRO A C 1
ATOM 829 O O . PRO A 1 108 ? 3.227 -10.157 18.750 1.00 94.38 108 PRO A O 1
ATOM 832 N N . ASN A 1 109 ? 5.030 -9.190 17.833 1.00 95.81 109 ASN A N 1
ATOM 833 C CA . ASN A 1 109 ? 4.812 -9.794 16.518 1.00 95.81 109 ASN A CA 1
ATOM 834 C C . ASN A 1 109 ? 5.274 -11.258 16.476 1.00 95.81 109 ASN A C 1
ATOM 836 O O . ASN A 1 109 ? 4.713 -12.053 15.729 1.00 95.81 109 ASN A O 1
ATOM 840 N N . ILE A 1 110 ? 6.256 -11.631 17.298 1.00 95.56 110 ILE A N 1
ATOM 841 C CA . ILE A 1 110 ? 6.784 -13.002 17.401 1.00 95.56 110 ILE A CA 1
ATOM 842 C C . ILE A 1 110 ? 5.877 -13.864 18.287 1.00 95.56 110 ILE A C 1
ATOM 844 O O . ILE A 1 110 ? 5.535 -14.995 17.947 1.00 95.56 110 ILE A O 1
ATOM 848 N N . THR A 1 111 ? 5.466 -13.330 19.436 1.00 94.50 111 THR A N 1
ATOM 849 C CA . THR A 1 111 ? 4.692 -14.080 20.430 1.00 94.50 111 THR A CA 1
ATOM 850 C C . THR A 1 111 ? 3.310 -14.432 19.879 1.00 94.50 111 THR A C 1
ATOM 852 O O . THR A 1 111 ? 2.561 -13.562 19.429 1.00 94.50 111 THR A O 1
ATOM 855 N N . GLY A 1 112 ? 2.973 -15.724 19.889 1.00 94.31 112 GLY A N 1
ATOM 856 C CA . GLY A 1 112 ? 1.713 -16.229 19.335 1.00 94.31 112 GLY A CA 1
ATOM 857 C C . GLY A 1 112 ? 1.621 -16.166 17.807 1.00 94.31 112 GLY A C 1
ATOM 858 O O . GLY A 1 112 ? 0.523 -16.285 17.274 1.00 94.31 112 GLY A O 1
ATOM 859 N N . ALA A 1 113 ? 2.735 -15.948 17.098 1.00 97.25 113 ALA A N 1
ATOM 860 C CA . ALA A 1 113 ? 2.765 -16.094 15.648 1.00 97.25 113 ALA A CA 1
ATOM 861 C C . ALA A 1 113 ? 2.511 -17.555 15.248 1.00 97.25 113 ALA A C 1
ATOM 863 O O . ALA A 1 113 ? 2.942 -18.482 15.934 1.00 97.25 113 ALA A O 1
ATOM 864 N N . LEU A 1 114 ? 1.849 -17.749 14.107 1.00 97.38 114 LEU A N 1
ATOM 865 C CA . LEU A 1 114 ? 1.589 -19.073 13.542 1.00 97.38 114 LEU A CA 1
ATOM 866 C C . LEU A 1 114 ? 2.899 -19.752 13.130 1.00 97.38 114 LEU A C 1
ATOM 868 O O . LEU A 1 114 ? 3.065 -20.959 13.298 1.00 97.38 114 LEU A O 1
ATOM 872 N N . TRP A 1 115 ? 3.832 -18.964 12.594 1.00 97.75 115 TRP A N 1
ATOM 873 C CA . TRP A 1 115 ? 5.159 -19.431 12.225 1.00 97.75 115 TRP A CA 1
ATOM 874 C C . TRP A 1 115 ? 6.180 -18.299 12.320 1.00 97.75 115 TRP A C 1
ATOM 876 O O . TRP A 1 115 ? 5.942 -17.184 11.854 1.00 97.75 115 TRP A O 1
ATOM 886 N N . THR A 1 116 ? 7.330 -18.602 12.913 1.00 97.62 116 THR A N 1
ATOM 887 C CA . THR A 1 116 ? 8.514 -17.742 12.930 1.00 97.62 116 THR A CA 1
ATOM 888 C C . THR A 1 116 ? 9.626 -18.473 12.199 1.00 97.62 116 THR A C 1
ATOM 890 O O . THR A 1 116 ? 10.006 -19.582 12.581 1.00 97.62 116 THR A O 1
ATOM 893 N N . THR A 1 117 ? 10.115 -17.875 11.126 1.00 96.50 117 THR A N 1
ATOM 894 C CA . THR A 1 117 ? 11.053 -18.481 10.192 1.00 96.50 117 THR A CA 1
ATOM 895 C C . THR A 1 117 ? 12.010 -17.429 9.639 1.00 96.50 117 THR A C 1
ATOM 897 O O . THR A 1 117 ? 12.055 -16.304 10.128 1.00 96.50 117 THR A O 1
ATOM 900 N N . ASP A 1 118 ? 12.782 -17.788 8.621 1.00 95.44 118 ASP A N 1
ATOM 901 C CA . ASP A 1 118 ? 13.687 -16.871 7.949 1.00 95.44 118 ASP A CA 1
ATOM 902 C C . ASP A 1 118 ? 12.958 -16.051 6.879 1.00 95.44 118 ASP A C 1
ATOM 904 O O . ASP A 1 118 ? 12.037 -16.525 6.206 1.00 95.44 118 ASP A O 1
ATOM 908 N N . MET A 1 119 ? 13.444 -14.829 6.650 1.00 95.50 119 MET A N 1
ATOM 909 C CA . MET A 1 119 ? 12.990 -13.935 5.575 1.00 95.50 119 MET A CA 1
ATOM 910 C C . MET A 1 119 ? 12.879 -14.650 4.218 1.00 95.50 119 MET A C 1
ATOM 912 O O . MET A 1 119 ? 11.921 -14.429 3.475 1.00 95.50 119 MET A O 1
ATOM 916 N N . VAL A 1 120 ? 13.828 -15.542 3.907 1.00 96.00 120 VAL A N 1
ATOM 917 C CA . VAL A 1 120 ? 13.867 -16.277 2.635 1.00 96.00 120 VAL A CA 1
ATOM 918 C C . VAL A 1 120 ? 12.629 -17.147 2.408 1.00 96.00 120 VAL A C 1
ATOM 920 O O . VAL A 1 120 ? 12.201 -17.286 1.269 1.00 96.00 120 VAL A O 1
ATOM 923 N N . ASN A 1 121 ? 12.000 -17.680 3.459 1.00 97.06 121 ASN A N 1
ATOM 924 C CA . ASN A 1 121 ? 10.817 -18.532 3.312 1.00 97.06 121 ASN A CA 1
ATOM 925 C C . ASN A 1 121 ? 9.564 -17.707 2.995 1.00 97.06 121 ASN A C 1
ATOM 927 O O . ASN A 1 121 ? 8.762 -18.082 2.136 1.00 97.06 121 ASN A O 1
ATOM 931 N N . VAL A 1 122 ? 9.418 -16.544 3.636 1.00 97.00 122 VAL A N 1
ATOM 932 C CA . VAL A 1 122 ? 8.286 -15.642 3.381 1.00 97.00 122 VAL A CA 1
ATOM 933 C C . VAL A 1 122 ? 8.424 -14.974 2.008 1.00 97.00 122 VAL A C 1
ATOM 935 O O . VAL A 1 122 ? 7.468 -14.965 1.230 1.00 97.00 122 VAL A O 1
ATOM 938 N N . LEU A 1 123 ? 9.619 -14.487 1.651 1.00 96.31 123 LEU A N 1
ATOM 939 C CA . LEU A 1 123 ? 9.882 -13.962 0.304 1.00 96.31 123 LEU A CA 1
ATOM 940 C C . LEU A 1 123 ? 9.854 -15.063 -0.767 1.00 96.31 123 LEU A C 1
ATOM 942 O O . LEU A 1 123 ? 9.431 -14.815 -1.892 1.00 96.31 123 LEU A O 1
ATOM 946 N N . GLY A 1 124 ? 10.228 -16.294 -0.417 1.00 97.19 124 GLY A N 1
ATOM 947 C CA . GLY A 1 124 ? 10.082 -17.465 -1.278 1.00 97.19 124 GLY A CA 1
ATOM 948 C C . GLY A 1 124 ? 8.620 -17.756 -1.612 1.00 97.19 124 GLY A C 1
ATOM 949 O O . GLY A 1 124 ? 8.304 -17.989 -2.774 1.00 97.19 124 GLY A O 1
ATOM 950 N N . SER A 1 125 ? 7.716 -17.641 -0.634 1.00 97.12 125 SER A N 1
ATOM 951 C CA . SER A 1 125 ? 6.263 -17.776 -0.852 1.00 97.12 125 SER A CA 1
ATOM 952 C C . SER A 1 125 ? 5.723 -16.672 -1.776 1.00 97.12 125 SER A C 1
ATOM 954 O O . SER A 1 125 ? 4.894 -16.912 -2.655 1.00 97.12 125 SER A O 1
ATOM 956 N N . LEU A 1 126 ? 6.239 -15.445 -1.637 1.00 96.94 126 LEU A N 1
AT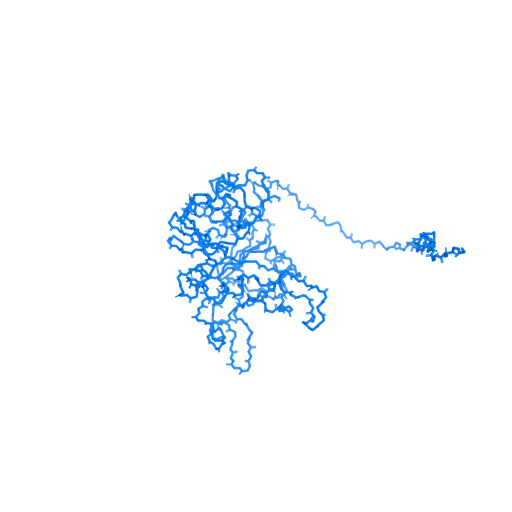OM 957 C CA . LEU A 1 126 ? 5.941 -14.345 -2.560 1.00 96.94 126 LEU A CA 1
ATOM 958 C C . LEU A 1 126 ? 6.415 -14.656 -3.989 1.00 96.94 126 LEU A C 1
ATOM 960 O O . LEU A 1 126 ? 5.639 -14.497 -4.931 1.00 96.94 126 LEU A O 1
ATOM 964 N N . ALA A 1 127 ? 7.647 -15.142 -4.151 1.00 96.69 127 ALA A N 1
ATOM 965 C CA . ALA A 1 127 ? 8.210 -15.515 -5.448 1.00 96.69 127 ALA A CA 1
ATOM 966 C C . ALA A 1 127 ? 7.507 -16.722 -6.093 1.00 96.69 127 ALA A C 1
ATOM 968 O O . ALA A 1 127 ? 7.347 -16.751 -7.312 1.00 96.69 127 ALA A O 1
ATOM 969 N N . ALA A 1 128 ? 7.035 -17.678 -5.289 1.00 97.50 128 ALA A N 1
ATOM 970 C CA . ALA A 1 128 ? 6.235 -18.818 -5.738 1.00 97.50 128 ALA A CA 1
ATOM 971 C C . ALA A 1 128 ? 4.829 -18.414 -6.225 1.00 97.50 128 ALA A C 1
ATOM 973 O O . ALA A 1 128 ? 4.175 -19.173 -6.938 1.00 97.50 128 ALA A O 1
ATOM 974 N N . GLY A 1 129 ? 4.384 -17.193 -5.903 1.00 97.44 129 GLY A N 1
ATOM 975 C CA . GLY A 1 129 ? 3.095 -16.652 -6.322 1.00 97.44 129 GLY A CA 1
ATOM 976 C C . GLY A 1 129 ? 1.962 -16.874 -5.320 1.00 97.44 129 GLY A C 1
ATOM 977 O O . GLY A 1 129 ? 0.807 -16.592 -5.650 1.00 97.44 129 GLY A O 1
ATOM 978 N N . ASP A 1 130 ? 2.275 -17.300 -4.098 1.00 97.75 130 ASP A N 1
ATOM 979 C CA . ASP A 1 130 ? 1.277 -17.630 -3.078 1.00 97.75 130 ASP A CA 1
ATOM 980 C C . ASP A 1 130 ? 0.630 -16.390 -2.450 1.00 97.75 130 ASP A C 1
ATOM 982 O O . ASP A 1 130 ? -0.449 -16.481 -1.876 1.00 97.75 130 ASP A O 1
ATOM 986 N N . VAL A 1 131 ? 1.250 -15.212 -2.580 1.00 98.31 131 VAL A N 1
ATOM 987 C CA . VAL A 1 131 ? 0.787 -13.970 -1.940 1.00 98.31 131 VAL A CA 1
ATOM 988 C C . VAL A 1 131 ? -0.211 -13.220 -2.821 1.00 98.31 131 VAL A C 1
ATOM 990 O O . VAL A 1 131 ? 0.098 -12.823 -3.952 1.00 98.31 131 VAL A O 1
ATOM 993 N N . GLN A 1 132 ? -1.425 -12.992 -2.311 1.00 98.69 132 GLN A N 1
ATOM 994 C CA . GLN A 1 132 ? -2.493 -12.299 -3.040 1.00 98.69 132 GLN A CA 1
ATOM 995 C C . GLN A 1 132 ? -2.391 -10.781 -2.950 1.00 98.69 132 GLN A C 1
ATOM 997 O O . GLN A 1 132 ? -2.576 -10.106 -3.962 1.00 98.69 132 GLN A O 1
ATOM 1002 N N . LEU A 1 133 ? -2.075 -10.234 -1.780 1.00 98.75 133 LEU A N 1
ATOM 1003 C CA . LEU A 1 133 ? -2.049 -8.789 -1.585 1.00 98.75 133 LEU A CA 1
ATOM 1004 C C . LEU A 1 133 ? -0.772 -8.357 -0.879 1.00 98.75 133 LEU A C 1
ATOM 1006 O O . LEU A 1 133 ? -0.395 -8.929 0.135 1.00 98.75 133 LEU A O 1
ATOM 1010 N N . GLY A 1 134 ? -0.133 -7.314 -1.393 1.00 98.44 134 GLY A N 1
ATOM 1011 C CA . GLY A 1 134 ? 0.936 -6.612 -0.696 1.00 98.44 134 GLY A CA 1
ATOM 1012 C C . GLY A 1 134 ? 0.548 -5.178 -0.370 1.00 98.44 134 GLY A C 1
ATOM 1013 O O . GLY A 1 134 ? -0.023 -4.492 -1.221 1.00 98.44 134 GLY A O 1
ATOM 1014 N N . PHE A 1 135 ? 0.891 -4.720 0.834 1.00 98.56 135 PHE A N 1
ATOM 1015 C CA . PHE A 1 135 ? 0.823 -3.308 1.204 1.00 98.56 135 PHE A CA 1
ATOM 1016 C C . PHE A 1 135 ? 2.203 -2.667 1.200 1.00 98.56 135 PHE A C 1
ATOM 1018 O O . PHE A 1 135 ? 3.103 -3.135 1.894 1.00 98.56 135 PHE A O 1
ATOM 1025 N N . ILE A 1 136 ? 2.340 -1.543 0.497 1.00 97.88 136 ILE A N 1
ATOM 1026 C CA . ILE A 1 136 ? 3.535 -0.692 0.563 1.00 97.88 136 ILE A CA 1
ATOM 1027 C C . ILE A 1 136 ? 3.154 0.793 0.606 1.00 97.88 136 ILE A C 1
ATOM 1029 O O . ILE A 1 136 ? 1.999 1.169 0.407 1.00 97.88 136 ILE A O 1
ATOM 1033 N N . GLY A 1 137 ? 4.135 1.649 0.879 1.00 96.81 137 GLY A N 1
ATOM 1034 C CA . GLY A 1 137 ? 4.015 3.104 0.781 1.00 96.81 137 GLY A CA 1
ATOM 1035 C C . GLY A 1 137 ? 5.180 3.693 -0.011 1.00 96.81 137 GLY A C 1
ATOM 1036 O O . GLY A 1 137 ? 6.093 2.972 -0.411 1.00 96.81 137 GLY A O 1
ATOM 1037 N N . GLY A 1 138 ? 5.160 5.009 -0.225 1.00 96.31 138 GLY A N 1
ATOM 1038 C CA . GLY A 1 138 ? 6.192 5.709 -0.991 1.00 96.31 138 GLY A CA 1
ATOM 1039 C C . GLY A 1 138 ? 6.506 7.104 -0.472 1.00 96.31 138 GLY A C 1
ATOM 1040 O O . GLY A 1 138 ? 5.721 7.716 0.257 1.00 96.31 138 GLY A O 1
ATOM 1041 N N . ALA A 1 139 ? 7.663 7.622 -0.881 1.00 98.00 139 ALA A N 1
ATOM 1042 C CA . ALA A 1 139 ? 7.937 9.052 -0.827 1.00 98.00 139 ALA A CA 1
ATOM 1043 C C . ALA A 1 139 ? 7.278 9.764 -2.012 1.00 98.00 139 ALA A C 1
ATOM 1045 O O . ALA A 1 139 ? 6.632 10.785 -1.807 1.00 98.00 139 ALA A O 1
ATOM 1046 N N . GLU A 1 140 ? 7.369 9.180 -3.208 1.00 98.69 140 GLU A N 1
ATOM 1047 C CA . GLU A 1 140 ? 6.648 9.634 -4.398 1.00 98.69 140 GLU A CA 1
ATOM 1048 C C . GLU A 1 140 ? 5.891 8.474 -5.045 1.00 98.69 140 GLU A C 1
ATOM 1050 O O . GLU A 1 140 ? 6.317 7.321 -4.951 1.00 98.69 140 GLU A O 1
ATOM 1055 N N . ILE A 1 141 ? 4.806 8.806 -5.733 1.00 98.81 141 ILE A N 1
ATOM 1056 C CA . ILE A 1 141 ? 4.042 7.948 -6.631 1.00 98.81 141 ILE A CA 1
ATOM 1057 C C . ILE A 1 141 ? 3.701 8.729 -7.898 1.00 98.81 141 ILE A C 1
ATOM 1059 O O . ILE A 1 141 ? 3.498 9.944 -7.837 1.00 98.81 141 ILE A O 1
ATOM 1063 N N . ASP A 1 142 ? 3.603 8.037 -9.030 1.00 98.69 142 ASP A N 1
ATOM 1064 C CA . ASP A 1 142 ? 3.136 8.635 -10.276 1.00 98.69 142 ASP A CA 1
ATOM 1065 C C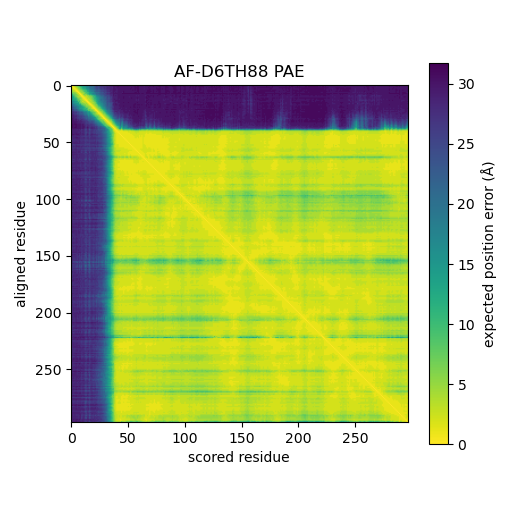 . ASP A 1 142 ? 1.787 8.121 -10.785 1.00 98.69 142 ASP A C 1
ATOM 1067 O O . ASP A 1 142 ? 1.172 7.211 -10.224 1.00 98.69 142 ASP A O 1
ATOM 1071 N N . ARG A 1 143 ? 1.347 8.711 -11.904 1.00 98.00 143 ARG A N 1
ATOM 1072 C CA . ARG A 1 143 ? 0.092 8.388 -12.598 1.00 98.00 143 ARG A CA 1
ATOM 1073 C C . ARG A 1 143 ? -0.064 6.913 -12.982 1.00 98.00 143 ARG A C 1
ATOM 1075 O O . ARG A 1 143 ? -1.189 6.496 -13.237 1.00 98.00 143 ARG A O 1
ATOM 1082 N N . TYR A 1 144 ? 1.027 6.147 -13.058 1.00 98.69 144 TYR A N 1
ATOM 1083 C CA . TYR A 1 144 ? 1.031 4.721 -13.400 1.00 98.69 144 TYR A CA 1
ATOM 1084 C C . TYR A 1 144 ? 1.281 3.820 -12.182 1.00 98.69 144 TYR A C 1
ATOM 1086 O O . TYR A 1 144 ? 1.439 2.603 -12.314 1.00 98.69 144 TYR A O 1
ATOM 1094 N N . GLY A 1 145 ? 1.338 4.411 -10.987 1.00 98.50 145 GLY A N 1
ATOM 1095 C CA . GLY A 1 145 ? 1.553 3.717 -9.726 1.00 98.50 145 GLY A CA 1
ATOM 1096 C C . GLY A 1 145 ? 2.992 3.260 -9.512 1.00 98.50 145 GLY A C 1
ATOM 1097 O O . GLY A 1 145 ? 3.221 2.378 -8.685 1.00 98.50 145 GLY A O 1
ATOM 1098 N N . ASN A 1 146 ? 3.965 3.817 -10.244 1.00 98.75 146 ASN A N 1
ATOM 1099 C CA . ASN A 1 146 ? 5.371 3.592 -9.920 1.00 98.75 146 ASN A CA 1
ATOM 1100 C C . ASN A 1 146 ? 5.708 4.348 -8.636 1.00 98.75 146 ASN A C 1
ATOM 1102 O O . ASN A 1 146 ? 5.306 5.499 -8.473 1.00 98.75 146 ASN A O 1
ATOM 1106 N N . LEU A 1 147 ? 6.459 3.710 -7.741 1.00 98.62 147 LEU A N 1
ATOM 1107 C CA . LEU A 1 147 ? 6.793 4.265 -6.434 1.00 98.62 147 LEU A CA 1
ATOM 1108 C C . LEU A 1 147 ? 8.280 4.553 -6.295 1.00 98.62 147 LEU A C 1
ATOM 1110 O O . LEU A 1 147 ? 9.137 3.798 -6.766 1.00 98.62 147 LEU A O 1
ATOM 1114 N N . ASN A 1 148 ? 8.569 5.613 -5.549 1.00 98.62 148 ASN A N 1
ATOM 1115 C CA . ASN A 1 148 ? 9.913 5.995 -5.163 1.00 98.62 148 ASN A CA 1
ATOM 1116 C C . ASN A 1 148 ? 10.074 5.973 -3.647 1.00 98.62 148 ASN A C 1
ATOM 1118 O O . ASN A 1 148 ? 9.389 6.695 -2.920 1.00 98.62 148 ASN A O 1
ATOM 1122 N N . THR A 1 149 ? 11.030 5.181 -3.180 1.00 98.19 149 THR A N 1
ATOM 1123 C CA . THR A 1 149 ? 11.502 5.170 -1.791 1.00 98.19 149 THR A CA 1
ATOM 1124 C C . THR A 1 149 ? 13.024 5.246 -1.722 1.00 98.19 149 THR A C 1
ATOM 1126 O O . THR A 1 149 ? 13.599 4.998 -0.663 1.00 98.19 149 THR A O 1
ATOM 1129 N N . SER A 1 150 ? 13.696 5.600 -2.825 1.00 98.06 150 SER A N 1
ATOM 1130 C CA . SER A 1 150 ? 15.154 5.520 -2.940 1.00 98.06 150 SER A CA 1
ATOM 1131 C C . SER A 1 150 ? 15.842 6.873 -3.060 1.00 98.06 150 SER A C 1
ATOM 1133 O O . SER A 1 150 ? 16.768 7.131 -2.285 1.00 98.06 150 SER A O 1
ATOM 1135 N N . LEU A 1 151 ? 15.460 7.715 -4.021 1.00 97.62 151 LEU A N 1
ATOM 1136 C CA . LEU A 1 151 ? 16.251 8.890 -4.409 1.00 97.62 151 LEU A CA 1
ATOM 1137 C C . LEU A 1 151 ? 15.340 10.029 -4.862 1.00 97.62 151 LEU A C 1
ATOM 1139 O O . LEU A 1 151 ? 14.475 9.798 -5.692 1.00 97.62 151 LEU A O 1
ATOM 1143 N N . ILE A 1 152 ? 15.559 11.250 -4.375 1.00 97.81 152 ILE A N 1
ATOM 1144 C CA . ILE A 1 152 ? 14.919 12.460 -4.916 1.00 97.81 152 ILE A CA 1
ATOM 1145 C C . ILE A 1 152 ? 15.968 13.277 -5.672 1.00 97.81 152 ILE A C 1
ATOM 1147 O O . ILE A 1 152 ? 17.045 13.555 -5.130 1.00 97.81 152 ILE A O 1
ATOM 1151 N N . GLY A 1 153 ? 15.627 13.732 -6.874 1.00 95.50 153 GLY A N 1
ATOM 1152 C CA . GLY A 1 153 ? 16.523 14.397 -7.815 1.00 95.50 153 GLY A CA 1
ATOM 1153 C C . GLY A 1 153 ? 17.258 13.427 -8.743 1.00 95.50 153 GLY A C 1
ATOM 1154 O O . GLY A 1 153 ? 16.827 12.298 -8.958 1.00 95.50 153 GLY A O 1
ATOM 1155 N N . ASP A 1 154 ? 18.374 13.892 -9.306 1.00 93.56 154 ASP A N 1
ATOM 1156 C CA . ASP A 1 154 ? 19.199 13.099 -10.219 1.00 93.56 154 ASP A CA 1
ATOM 1157 C C . ASP A 1 154 ? 19.755 11.837 -9.539 1.00 93.56 154 ASP A C 1
ATOM 1159 O O . ASP A 1 154 ? 20.201 11.879 -8.395 1.00 93.56 154 ASP A O 1
ATOM 1163 N N . TRP A 1 155 ? 19.745 10.698 -10.231 1.00 91.31 155 TRP A N 1
ATOM 1164 C CA . TRP A 1 155 ? 20.130 9.426 -9.616 1.00 91.31 155 TRP A CA 1
ATOM 1165 C C . TRP A 1 155 ? 21.647 9.272 -9.420 1.00 91.31 155 TRP A C 1
ATOM 1167 O O . TRP A 1 155 ? 22.062 8.495 -8.559 1.00 91.31 155 TRP A O 1
ATOM 1177 N N . GLN A 1 156 ? 22.476 9.997 -10.184 1.00 93.88 156 GLN A N 1
ATOM 1178 C CA . GLN A 1 156 ? 23.935 9.990 -10.031 1.00 93.88 156 GLN A CA 1
ATOM 1179 C C . GLN A 1 156 ? 24.377 10.927 -8.904 1.00 93.88 156 GLN A C 1
ATOM 1181 O O . GLN A 1 156 ? 25.358 10.647 -8.216 1.00 93.88 156 GLN A O 1
ATOM 1186 N N . GLN A 1 157 ? 23.648 12.027 -8.701 1.00 94.75 157 GLN A N 1
ATOM 1187 C CA . GLN A 1 157 ? 23.872 12.992 -7.624 1.00 94.75 157 GLN A CA 1
ATOM 1188 C C . GLN A 1 157 ? 22.548 13.346 -6.924 1.00 94.75 157 GLN A C 1
ATOM 1190 O O . GLN A 1 157 ? 22.011 14.444 -7.113 1.00 94.75 157 GLN A O 1
ATOM 1195 N N . PRO A 1 158 ? 22.005 12.428 -6.100 1.00 96.00 158 PRO A N 1
ATOM 1196 C CA . PRO A 1 158 ? 20.698 12.611 -5.483 1.00 96.00 158 PRO A CA 1
ATOM 1197 C C . PRO A 1 158 ? 20.712 13.774 -4.500 1.00 96.00 158 PRO A C 1
ATOM 1199 O O . PRO A 1 158 ? 21.592 13.886 -3.645 1.00 96.00 158 PRO A O 1
ATOM 1202 N N . ARG A 1 159 ? 19.672 14.608 -4.563 1.00 97.62 159 ARG A N 1
ATOM 1203 C CA . ARG A 1 159 ? 19.451 15.681 -3.586 1.00 97.62 159 ARG A CA 1
ATOM 1204 C C . ARG A 1 159 ? 19.083 15.109 -2.219 1.00 97.62 159 ARG A C 1
ATOM 1206 O O . ARG A 1 159 ? 19.489 15.656 -1.199 1.00 97.62 159 ARG A O 1
ATOM 1213 N N . VAL A 1 160 ? 18.288 14.036 -2.197 1.00 97.75 160 VAL A N 1
ATOM 1214 C CA . VAL A 1 160 ? 17.895 13.331 -0.967 1.00 97.75 160 VAL A CA 1
ATOM 1215 C C . VAL A 1 160 ? 18.015 11.828 -1.180 1.00 97.75 160 VAL A C 1
ATOM 1217 O O . VAL A 1 160 ? 17.453 11.287 -2.134 1.00 97.75 160 VAL A O 1
ATOM 1220 N N . ARG A 1 161 ? 18.705 11.149 -0.259 1.00 97.25 161 ARG A N 1
ATOM 1221 C CA . ARG A 1 161 ? 18.714 9.687 -0.155 1.00 97.25 161 ARG A CA 1
ATOM 1222 C C . ARG A 1 161 ? 17.621 9.247 0.815 1.00 97.25 161 ARG A C 1
ATOM 1224 O O . ARG A 1 161 ? 17.603 9.672 1.966 1.00 97.25 161 ARG A O 1
ATOM 1231 N N . LEU A 1 162 ? 16.715 8.409 0.334 1.00 97.38 162 LEU A N 1
ATOM 1232 C CA . LEU A 1 162 ? 15.625 7.824 1.111 1.00 97.38 162 LEU A CA 1
ATOM 1233 C C . LEU A 1 162 ? 16.027 6.424 1.629 1.00 97.38 162 LEU A C 1
ATOM 1235 O O . LEU A 1 162 ? 17.050 5.895 1.183 1.00 97.38 162 LEU A O 1
ATOM 1239 N N . PRO A 1 163 ? 15.247 5.811 2.545 1.00 95.44 163 PRO A N 1
ATOM 1240 C CA . PRO A 1 163 ? 15.589 4.524 3.163 1.00 95.44 163 PRO A CA 1
ATOM 1241 C C . PRO A 1 163 ? 15.870 3.372 2.183 1.00 95.44 163 PRO A C 1
ATOM 1243 O O . PRO A 1 163 ? 16.631 2.468 2.513 1.00 95.44 163 PRO A O 1
ATOM 1246 N N . GLY A 1 164 ? 15.306 3.416 0.973 1.00 96.25 164 GLY A N 1
ATOM 1247 C CA . GLY A 1 164 ? 15.507 2.418 -0.074 1.00 96.25 164 GLY A CA 1
ATOM 1248 C C . GLY A 1 164 ? 14.315 1.481 -0.255 1.00 96.25 164 GLY A C 1
ATOM 1249 O O . GLY A 1 164 ? 13.214 1.734 0.233 1.00 96.25 164 GLY A O 1
ATOM 1250 N N . SER A 1 165 ? 14.540 0.402 -1.008 1.00 96.12 165 SER A N 1
ATOM 1251 C CA . SER A 1 165 ? 13.488 -0.552 -1.385 1.00 96.12 165 SER A CA 1
ATOM 1252 C C . SER A 1 165 ? 12.903 -1.313 -0.193 1.00 96.12 165 SER A C 1
ATOM 1254 O O . SER A 1 165 ? 11.687 -1.487 -0.126 1.00 96.12 165 SER A O 1
ATOM 1256 N N . GLY A 1 166 ? 13.751 -1.817 0.714 1.00 93.31 166 GLY A N 1
ATOM 1257 C CA . GLY A 1 166 ? 13.353 -2.959 1.552 1.00 93.31 166 GLY A CA 1
ATOM 1258 C C . GLY A 1 166 ? 12.823 -4.096 0.665 1.00 93.31 166 GLY A C 1
ATOM 1259 O O . GLY A 1 166 ? 13.292 -4.239 -0.468 1.00 93.31 166 GLY A O 1
ATOM 1260 N N . GLY A 1 167 ? 11.789 -4.815 1.107 1.00 94.19 167 GLY A N 1
ATOM 1261 C CA . GLY A 1 167 ? 11.036 -5.754 0.262 1.00 94.19 167 GLY A CA 1
ATOM 1262 C C . GLY A 1 167 ? 10.017 -5.110 -0.693 1.00 94.19 167 GLY A C 1
ATOM 1263 O O . GLY A 1 167 ? 9.270 -5.817 -1.368 1.00 94.19 167 GLY A O 1
ATOM 1264 N N . GLY A 1 168 ? 9.932 -3.775 -0.770 1.00 96.31 168 GLY A N 1
ATOM 1265 C CA . GLY A 1 168 ? 8.879 -3.085 -1.522 1.00 96.31 168 GLY A CA 1
ATOM 1266 C C . GLY A 1 168 ? 8.902 -3.357 -3.030 1.00 96.31 168 GLY A C 1
ATOM 1267 O O . GLY A 1 168 ? 7.847 -3.538 -3.642 1.00 96.31 168 GLY A O 1
ATOM 1268 N N . ALA A 1 169 ? 10.092 -3.422 -3.638 1.00 97.19 169 ALA A N 1
ATOM 1269 C CA . ALA A 1 169 ? 10.241 -3.776 -5.050 1.00 97.19 169 ALA A CA 1
ATOM 1270 C C . ALA A 1 169 ? 9.777 -5.211 -5.344 1.00 97.19 169 ALA A C 1
ATOM 1272 O O . ALA A 1 169 ? 9.066 -5.422 -6.328 1.00 97.19 169 ALA A O 1
ATOM 1273 N N . ASP A 1 170 ? 10.113 -6.171 -4.478 1.00 96.88 170 ASP A N 1
ATOM 1274 C CA . ASP A 1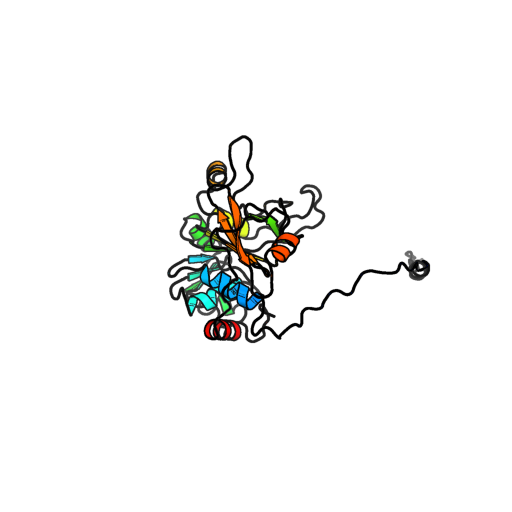 170 ? 9.693 -7.568 -4.614 1.00 96.88 170 ASP A CA 1
ATOM 1275 C C . ASP A 1 170 ? 8.173 -7.688 -4.501 1.00 96.88 170 ASP A C 1
ATOM 1277 O O . ASP A 1 170 ? 7.526 -8.277 -5.366 1.00 96.88 170 ASP A O 1
ATOM 1281 N N . ILE A 1 171 ? 7.576 -7.042 -3.494 1.00 97.81 171 ILE A N 1
ATOM 1282 C CA . ILE A 1 171 ? 6.123 -7.034 -3.287 1.00 97.81 171 ILE A CA 1
ATOM 1283 C C . ILE A 1 171 ? 5.401 -6.448 -4.508 1.00 97.81 171 ILE A C 1
ATOM 1285 O O . ILE A 1 171 ? 4.461 -7.059 -5.019 1.00 97.81 171 ILE A O 1
ATOM 1289 N N . ALA A 1 172 ? 5.856 -5.303 -5.025 1.00 98.12 172 ALA A N 1
ATOM 1290 C CA . ALA A 1 172 ? 5.264 -4.676 -6.209 1.00 98.12 172 ALA A CA 1
ATOM 1291 C C . ALA A 1 172 ? 5.434 -5.508 -7.493 1.00 98.12 172 ALA A C 1
ATOM 1293 O O . ALA A 1 172 ? 4.625 -5.407 -8.423 1.00 98.12 172 ALA A O 1
ATOM 1294 N N . SER A 1 173 ? 6.476 -6.333 -7.554 1.00 98.00 173 SER A N 1
ATOM 1295 C CA . SER A 1 173 ? 6.792 -7.171 -8.712 1.00 98.00 173 SER A CA 1
ATOM 1296 C C . SER A 1 173 ? 6.055 -8.514 -8.696 1.00 98.00 173 SER A C 1
ATOM 1298 O O . SER A 1 173 ? 5.700 -9.024 -9.760 1.00 98.00 173 SER A O 1
ATOM 1300 N N . LEU A 1 174 ? 5.814 -9.082 -7.509 1.00 97.88 174 LEU A N 1
ATOM 1301 C CA . LEU A 1 174 ? 5.470 -10.498 -7.339 1.00 97.88 174 LEU A CA 1
ATOM 1302 C C . LEU A 1 174 ? 4.114 -10.747 -6.656 1.00 97.88 174 LEU A C 1
ATOM 1304 O O . LEU A 1 174 ? 3.526 -11.812 -6.849 1.00 97.88 174 LEU A O 1
ATOM 1308 N N . ALA A 1 175 ? 3.554 -9.807 -5.891 1.00 98.12 175 ALA A N 1
ATOM 1309 C CA . ALA A 1 175 ? 2.216 -9.999 -5.323 1.00 98.12 175 ALA A CA 1
ATOM 1310 C C . ALA A 1 175 ? 1.148 -10.007 -6.433 1.00 98.12 175 ALA A C 1
ATOM 1312 O O . ALA A 1 175 ? 1.307 -9.351 -7.464 1.00 98.12 175 ALA A O 1
ATOM 1313 N N . HIS A 1 176 ? 0.035 -10.727 -6.244 1.00 98.25 176 HIS A N 1
ATOM 1314 C CA . HIS A 1 176 ? -1.045 -10.715 -7.245 1.00 98.25 176 HIS A CA 1
ATOM 1315 C C . HIS A 1 176 ? -1.710 -9.339 -7.381 1.00 98.25 176 HIS A C 1
ATOM 1317 O O . HIS A 1 176 ? -2.231 -9.011 -8.447 1.00 98.25 176 HIS A O 1
ATOM 1323 N N . ARG A 1 177 ? -1.735 -8.560 -6.298 1.00 98.19 177 ARG A N 1
ATOM 1324 C CA . ARG A 1 177 ? -2.286 -7.207 -6.224 1.00 98.19 177 ARG A CA 1
ATOM 1325 C C . ARG A 1 177 ? -1.452 -6.371 -5.266 1.00 98.19 177 ARG A C 1
ATOM 1327 O O . ARG A 1 177 ? -0.947 -6.879 -4.264 1.00 98.19 177 ARG A O 1
ATOM 1334 N N . LEU A 1 178 ? -1.362 -5.081 -5.557 1.00 98.50 178 LEU A N 1
ATOM 1335 C CA . LEU A 1 178 ? -0.644 -4.120 -4.736 1.00 98.50 178 LEU A CA 1
ATOM 1336 C C . LEU A 1 178 ? -1.594 -3.014 -4.268 1.00 98.50 178 LEU A C 1
ATOM 1338 O O . LEU A 1 178 ? -2.204 -2.318 -5.086 1.00 98.50 178 LEU A O 1
ATOM 1342 N N . ALA A 1 179 ? -1.699 -2.843 -2.953 1.00 98.69 179 ALA A N 1
ATOM 1343 C CA . ALA A 1 179 ? -2.362 -1.704 -2.335 1.00 98.69 179 ALA A CA 1
ATOM 1344 C C . ALA A 1 179 ? -1.310 -0.747 -1.769 1.00 98.69 179 ALA A C 1
ATOM 1346 O O . ALA A 1 179 ? -0.403 -1.138 -1.034 1.00 98.69 179 ALA A O 1
ATOM 1347 N N . ILE A 1 180 ? -1.432 0.521 -2.131 1.00 98.69 180 ILE A N 1
ATOM 1348 C CA . ILE A 1 180 ? -0.483 1.569 -1.782 1.00 98.69 180 ILE A CA 1
ATOM 1349 C C . ILE A 1 180 ? -1.156 2.496 -0.782 1.00 98.69 180 ILE A C 1
ATOM 1351 O O . ILE A 1 180 ? -2.298 2.895 -0.993 1.00 98.69 180 ILE A O 1
ATOM 1355 N N . ILE A 1 181 ? -0.461 2.849 0.297 1.00 98.44 181 ILE A N 1
ATOM 1356 C CA . ILE A 1 181 ? -0.973 3.776 1.308 1.00 98.44 181 ILE A CA 1
ATOM 1357 C C . ILE A 1 181 ? 0.044 4.876 1.608 1.00 98.44 181 ILE A C 1
ATOM 1359 O O . ILE A 1 181 ? 1.193 4.600 1.959 1.00 98.44 181 ILE A O 1
ATOM 1363 N N . MET A 1 182 ? -0.357 6.139 1.448 1.00 97.94 182 MET A N 1
ATOM 1364 C CA . MET A 1 182 ? 0.527 7.289 1.676 1.00 97.94 182 MET A CA 1
ATOM 1365 C C . MET A 1 182 ? -0.242 8.612 1.822 1.00 97.94 182 MET A C 1
ATOM 1367 O O . MET A 1 182 ? -1.359 8.713 1.326 1.00 97.94 182 MET A O 1
ATOM 1371 N N . PRO A 1 183 ? 0.334 9.647 2.461 1.00 97.81 183 PRO A N 1
ATOM 1372 C CA . PRO A 1 183 ? -0.267 10.981 2.495 1.00 97.81 183 PRO A CA 1
ATOM 1373 C C . PRO A 1 183 ? -0.466 11.571 1.096 1.00 97.81 183 PRO A C 1
ATOM 1375 O O . PRO A 1 183 ? 0.358 11.351 0.203 1.00 97.81 183 PRO A O 1
ATOM 1378 N N . HIS A 1 184 ? -1.534 12.350 0.924 1.00 98.50 184 HIS A N 1
ATOM 1379 C CA . HIS A 1 184 ? -1.801 13.057 -0.322 1.00 98.50 184 HIS A CA 1
ATOM 1380 C C . HIS A 1 184 ? -1.168 14.450 -0.295 1.00 98.50 184 HIS A C 1
ATOM 1382 O O . HIS A 1 184 ? -1.702 15.385 0.293 1.00 98.50 184 HIS A O 1
ATOM 1388 N N . GLU A 1 185 ? -0.023 14.605 -0.947 1.00 97.94 185 GLU A N 1
ATOM 1389 C CA . GLU A 1 185 ? 0.675 15.887 -1.039 1.00 97.94 185 GLU A CA 1
ATOM 1390 C C . GLU A 1 185 ? 1.209 16.049 -2.463 1.00 97.94 185 GLU A C 1
ATOM 1392 O O . GLU A 1 185 ? 1.751 15.099 -3.033 1.00 97.94 185 GLU A O 1
ATOM 1397 N N . ARG A 1 186 ? 1.133 17.258 -3.031 1.00 96.19 186 ARG A N 1
ATOM 1398 C CA . ARG A 1 186 ? 1.553 17.517 -4.423 1.00 96.19 186 ARG A CA 1
ATOM 1399 C C . ARG A 1 186 ? 2.984 17.099 -4.759 1.00 96.19 186 ARG A C 1
ATOM 1401 O O . ARG A 1 186 ? 3.290 16.763 -5.899 1.00 96.19 186 ARG A O 1
ATOM 1408 N N . HIS A 1 187 ? 3.892 17.142 -3.787 1.00 96.44 187 HIS A N 1
ATOM 1409 C CA . HIS A 1 187 ? 5.272 16.705 -4.003 1.00 96.44 187 HIS A CA 1
ATOM 1410 C C . HIS A 1 187 ? 5.437 15.180 -3.950 1.00 96.44 187 HIS A C 1
ATOM 1412 O O . HIS A 1 187 ? 6.481 14.683 -4.354 1.00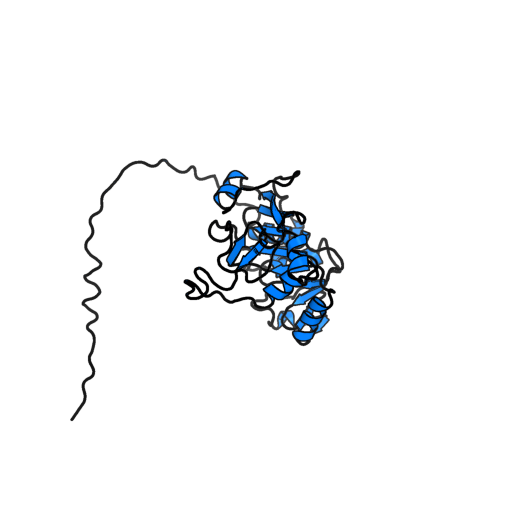 96.44 187 HIS A O 1
ATOM 1418 N N . ARG A 1 188 ? 4.428 14.449 -3.469 1.00 98.38 188 ARG A N 1
ATOM 1419 C CA . ARG A 1 188 ? 4.395 12.988 -3.438 1.00 98.38 188 ARG A CA 1
ATOM 1420 C C . ARG A 1 188 ? 3.671 12.415 -4.649 1.00 98.38 188 ARG A C 1
ATOM 1422 O O . ARG A 1 188 ? 4.157 11.454 -5.222 1.00 98.38 188 ARG A O 1
ATOM 1429 N N . LEU A 1 189 ? 2.539 12.993 -5.055 1.00 98.56 189 LEU A N 1
ATOM 1430 C CA . LEU A 1 189 ? 1.799 12.569 -6.248 1.00 98.56 189 LEU A CA 1
ATOM 1431 C C . LEU A 1 189 ? 2.307 13.349 -7.464 1.00 98.56 189 LEU A C 1
ATOM 1433 O O . LEU A 1 189 ? 1.849 14.451 -7.754 1.00 98.56 189 LEU A O 1
ATOM 1437 N N . ARG A 1 190 ? 3.286 12.785 -8.165 1.00 97.81 190 ARG A N 1
ATOM 1438 C CA . ARG A 1 190 ? 4.038 13.423 -9.254 1.00 97.81 190 ARG A CA 1
ATOM 1439 C C . ARG A 1 190 ? 3.544 12.936 -10.612 1.00 97.81 190 ARG A C 1
ATOM 1441 O O . ARG A 1 190 ? 3.099 11.808 -10.734 1.00 97.81 190 ARG A O 1
ATOM 1448 N N . GLU A 1 191 ? 3.677 13.726 -11.675 1.00 96.81 191 GLU A N 1
ATOM 1449 C CA . GLU A 1 191 ? 3.406 13.199 -13.027 1.00 96.81 191 GLU A CA 1
ATOM 1450 C C . GLU A 1 191 ? 4.297 11.988 -13.358 1.00 96.81 191 GLU A C 1
ATOM 1452 O O . GLU A 1 191 ? 3.853 11.025 -13.985 1.00 96.81 191 GLU A O 1
ATOM 1457 N N . ARG A 1 192 ? 5.548 12.045 -12.891 1.00 97.62 192 ARG A N 1
ATOM 1458 C CA . ARG A 1 192 ? 6.561 11.001 -12.983 1.00 97.62 192 ARG A CA 1
ATOM 1459 C C . ARG A 1 192 ? 7.440 11.059 -11.736 1.00 97.62 192 ARG A C 1
ATOM 1461 O O . ARG A 1 192 ? 7.815 12.157 -11.322 1.00 97.62 192 ARG A O 1
ATOM 1468 N N . VAL A 1 193 ? 7.751 9.908 -11.145 1.00 98.31 193 VAL A N 1
ATOM 1469 C CA . VAL A 1 193 ? 8.669 9.842 -9.997 1.00 98.31 193 VAL A CA 1
ATOM 1470 C C . VAL A 1 193 ? 10.117 10.069 -10.429 1.00 98.31 193 VAL A C 1
ATOM 1472 O O . VAL A 1 193 ? 10.489 9.725 -11.553 1.00 98.31 193 VAL A O 1
ATOM 1475 N N . ASP A 1 194 ? 10.945 10.597 -9.528 1.00 97.88 194 ASP A N 1
ATOM 1476 C CA . ASP A 1 194 ? 12.361 10.853 -9.816 1.00 97.88 194 ASP A CA 1
ATOM 1477 C C . ASP A 1 194 ? 13.149 9.535 -9.990 1.00 97.88 194 ASP A C 1
ATOM 1479 O O . ASP A 1 194 ? 14.052 9.441 -10.824 1.00 97.88 194 ASP A O 1
ATOM 1483 N N . PHE A 1 195 ? 12.775 8.483 -9.249 1.00 98.12 195 PHE A N 1
ATOM 1484 C CA . PHE A 1 195 ? 13.371 7.151 -9.353 1.00 98.12 195 PHE A CA 1
ATOM 1485 C C . PHE A 1 195 ? 12.337 6.042 -9.117 1.00 98.12 195 PHE A C 1
ATOM 1487 O O . PHE A 1 195 ? 11.639 6.031 -8.104 1.00 98.12 195 PHE A O 1
ATOM 1494 N N . VAL A 1 196 ? 12.262 5.056 -10.015 1.00 98.31 196 VAL A N 1
ATOM 1495 C CA . VAL A 1 196 ? 11.364 3.902 -9.841 1.00 98.31 196 VAL A CA 1
ATOM 1496 C C . VAL A 1 196 ? 12.045 2.875 -8.943 1.00 98.31 196 VAL A C 1
ATOM 1498 O O . VAL A 1 196 ? 12.920 2.137 -9.384 1.00 98.31 196 VAL A O 1
ATOM 1501 N N . THR A 1 197 ? 11.643 2.836 -7.673 1.00 98.50 197 THR A N 1
ATOM 1502 C CA . THR A 1 197 ? 12.088 1.799 -6.731 1.00 98.50 197 THR A CA 1
ATOM 1503 C C . THR A 1 197 ? 11.208 0.563 -6.832 1.00 98.50 197 THR A C 1
ATOM 1505 O O . THR A 1 197 ? 11.716 -0.550 -6.915 1.00 98.50 197 THR A O 1
ATOM 1508 N N . SER A 1 198 ? 9.890 0.760 -6.852 1.00 98.50 198 SER A N 1
ATOM 1509 C CA . SER A 1 198 ? 8.915 -0.326 -6.940 1.00 98.50 198 SER A CA 1
ATOM 1510 C C . SER A 1 198 ? 8.042 -0.116 -8.181 1.00 98.50 198 SER A C 1
ATOM 1512 O O . SER A 1 198 ? 7.431 0.951 -8.315 1.00 98.50 198 SER A O 1
ATOM 1514 N N . PRO A 1 199 ? 8.009 -1.080 -9.121 1.00 98.31 199 PRO A N 1
ATOM 1515 C CA . PRO A 1 199 ? 7.361 -0.880 -10.411 1.00 98.31 199 PRO A CA 1
ATOM 1516 C C . PRO A 1 199 ? 5.834 -0.943 -10.308 1.00 98.31 199 PRO A C 1
ATOM 1518 O O . PRO A 1 199 ? 5.264 -1.914 -9.805 1.00 98.31 199 PRO A O 1
ATOM 1521 N N . GLY A 1 200 ? 5.176 0.074 -10.864 1.00 98.56 200 GLY A N 1
ATOM 1522 C CA . GLY A 1 200 ? 3.742 0.087 -11.119 1.00 98.56 200 GLY A CA 1
ATOM 1523 C C . GLY A 1 200 ? 3.431 -0.516 -12.487 1.00 98.56 200 GLY A C 1
ATOM 1524 O O . GLY A 1 200 ? 3.879 -1.612 -12.828 1.00 98.56 200 GLY A O 1
ATOM 1525 N N . TYR A 1 201 ? 2.678 0.211 -13.301 1.00 98.56 201 TYR A N 1
ATOM 1526 C CA . TYR A 1 201 ? 2.385 -0.161 -14.686 1.00 98.56 201 TYR A CA 1
ATOM 1527 C C . TYR A 1 201 ? 3.396 0.369 -15.711 1.00 98.56 201 TYR A C 1
ATOM 1529 O O . TYR A 1 201 ? 3.196 0.176 -16.912 1.00 98.56 201 TYR A O 1
ATOM 1537 N N . GLY A 1 202 ? 4.476 1.000 -15.242 1.00 97.44 202 GLY A N 1
ATOM 1538 C CA . GLY A 1 202 ? 5.540 1.541 -16.080 1.00 97.44 202 GLY A CA 1
ATOM 1539 C C . GLY A 1 202 ? 5.078 2.640 -17.028 1.00 97.44 202 GLY A C 1
ATOM 1540 O O . GLY A 1 202 ? 3.969 3.157 -16.919 1.00 97.44 202 GLY A O 1
ATOM 1541 N N . TYR A 1 203 ? 5.961 3.036 -17.941 1.00 97.56 203 TYR A N 1
ATOM 1542 C CA . TYR A 1 203 ? 5.712 4.139 -18.867 1.00 97.56 203 TYR A CA 1
ATOM 1543 C C . TYR A 1 203 ? 5.467 3.611 -20.284 1.00 97.56 203 TYR A C 1
ATOM 1545 O O . TYR A 1 203 ? 6.077 2.611 -20.665 1.00 97.56 203 TYR A O 1
ATOM 1553 N N . PRO A 1 204 ? 4.618 4.279 -21.086 1.00 95.69 204 PRO A N 1
ATOM 1554 C CA . PRO A 1 204 ? 4.534 3.986 -22.507 1.00 95.69 204 PRO A CA 1
ATOM 1555 C C . PRO A 1 204 ? 5.854 4.365 -23.189 1.00 95.69 204 PRO A C 1
ATOM 1557 O O . PRO A 1 204 ? 6.458 5.393 -22.873 1.00 95.69 204 PRO A O 1
ATOM 1560 N N . ASP A 1 205 ? 6.285 3.542 -24.135 1.00 95.25 205 ASP A N 1
ATOM 1561 C CA . ASP A 1 205 ? 7.530 3.707 -24.882 1.00 95.25 205 ASP A CA 1
ATOM 1562 C C . ASP A 1 205 ? 7.357 3.229 -26.339 1.00 95.25 205 ASP A C 1
ATOM 1564 O O . ASP A 1 205 ? 6.247 2.929 -26.788 1.00 95.25 205 ASP A O 1
ATOM 1568 N N . ALA A 1 206 ? 8.454 3.183 -27.101 1.00 95.81 206 ALA A N 1
ATOM 1569 C CA . ALA A 1 206 ? 8.440 2.742 -28.496 1.00 95.81 206 ALA A CA 1
ATOM 1570 C C . ALA A 1 206 ? 8.024 1.267 -28.675 1.00 95.81 206 ALA A C 1
ATOM 1572 O O . ALA A 1 206 ? 7.599 0.882 -29.762 1.00 95.81 206 ALA A O 1
ATOM 1573 N N . GLU A 1 207 ? 8.131 0.447 -27.629 1.00 94.31 207 GLU A N 1
ATOM 1574 C CA . GLU A 1 207 ? 7.807 -0.980 -27.648 1.00 94.31 207 GLU A CA 1
ATOM 1575 C C . GLU A 1 207 ? 6.352 -1.257 -27.233 1.00 94.31 207 GLU A C 1
ATOM 1577 O O . GLU A 1 207 ? 5.886 -2.399 -27.302 1.00 94.31 207 GLU A O 1
ATOM 1582 N N . GLY A 1 208 ? 5.609 -0.238 -26.786 1.00 94.88 208 GLY A N 1
ATOM 1583 C CA . GLY A 1 208 ? 4.165 -0.318 -26.574 1.00 94.88 208 GLY A CA 1
ATOM 1584 C C . GLY A 1 208 ? 3.647 0.473 -25.369 1.00 94.88 208 GLY A C 1
ATOM 1585 O O . GLY A 1 208 ? 4.390 1.218 -24.726 1.00 94.88 208 GLY A O 1
ATOM 1586 N N . PRO A 1 209 ? 2.356 0.302 -25.035 1.00 96.81 209 PRO A N 1
ATOM 1587 C CA . PRO A 1 209 ? 1.707 1.079 -23.988 1.00 96.81 209 PRO A CA 1
ATOM 1588 C C . PRO A 1 209 ? 2.202 0.690 -22.589 1.00 96.81 209 PRO A C 1
ATOM 1590 O O . PRO A 1 209 ? 2.759 -0.393 -22.392 1.00 96.81 209 PRO A O 1
ATOM 1593 N N . ALA A 1 210 ? 1.932 1.567 -21.619 1.00 97.62 210 ALA A N 1
ATOM 1594 C CA . ALA A 1 210 ? 1.949 1.223 -20.199 1.00 97.62 210 ALA A CA 1
ATOM 1595 C C . ALA A 1 210 ? 0.875 0.165 -19.876 1.00 97.62 210 ALA A C 1
ATOM 1597 O O . ALA A 1 210 ? 0.160 -0.327 -20.751 1.00 97.62 210 ALA A O 1
ATOM 1598 N N . GLY A 1 211 ? 0.754 -0.197 -18.604 1.00 97.75 211 GLY A N 1
ATOM 1599 C CA . GLY A 1 211 ? -0.248 -1.153 -18.146 1.00 97.75 211 GLY A CA 1
ATOM 1600 C C . GLY A 1 211 ? 0.298 -2.573 -18.085 1.00 97.75 211 GLY A C 1
ATOM 1601 O O . GLY A 1 211 ? 1.500 -2.829 -17.980 1.00 97.75 211 GLY A O 1
ATOM 1602 N N . SER A 1 212 ? -0.612 -3.533 -18.150 1.00 97.25 212 SER A N 1
ATOM 1603 C CA . SER A 1 212 ? -0.294 -4.960 -18.070 1.00 97.25 212 SER A CA 1
ATOM 1604 C C . SER A 1 212 ? 0.601 -5.417 -19.223 1.00 97.25 212 SER A C 1
ATOM 1606 O O . SER A 1 212 ? 1.376 -6.359 -19.066 1.00 97.25 212 SER A O 1
ATOM 1608 N N . ALA A 1 213 ? 0.520 -4.750 -20.380 1.00 96.56 213 ALA A N 1
ATOM 1609 C CA . ALA A 1 213 ? 1.403 -5.007 -21.512 1.00 96.56 213 ALA A CA 1
ATOM 1610 C C . ALA A 1 213 ? 2.866 -4.679 -21.179 1.00 96.56 213 ALA A C 1
ATOM 1612 O O . ALA A 1 213 ? 3.731 -5.530 -21.387 1.00 96.56 213 ALA A O 1
ATOM 1613 N N . TRP A 1 214 ? 3.126 -3.501 -20.597 1.00 98.00 214 TRP A N 1
ATOM 1614 C CA . TRP A 1 214 ? 4.461 -3.119 -20.135 1.00 98.00 214 TRP A CA 1
ATOM 1615 C C . TRP A 1 214 ? 4.988 -4.103 -19.090 1.00 98.00 214 TRP A C 1
ATOM 1617 O O . TRP A 1 214 ? 6.083 -4.631 -19.260 1.00 98.00 214 TRP A O 1
ATOM 1627 N N . ARG A 1 215 ? 4.182 -4.431 -18.066 1.00 97.88 215 ARG A N 1
ATOM 1628 C CA . ARG A 1 215 ? 4.594 -5.363 -16.997 1.00 97.88 215 ARG A CA 1
ATOM 1629 C C . ARG A 1 215 ? 5.049 -6.712 -17.560 1.00 97.88 215 ARG A C 1
ATOM 1631 O O . ARG A 1 215 ? 6.123 -7.186 -17.202 1.00 97.88 215 ARG A O 1
ATOM 1638 N N . ARG A 1 216 ? 4.280 -7.294 -18.491 1.00 97.00 216 ARG A N 1
ATOM 1639 C CA . ARG A 1 216 ? 4.660 -8.545 -19.173 1.00 97.00 216 ARG A CA 1
ATOM 1640 C C . ARG A 1 216 ? 5.943 -8.395 -19.988 1.00 97.00 216 ARG A C 1
ATOM 1642 O O . ARG A 1 216 ? 6.787 -9.283 -19.943 1.00 97.00 216 ARG A O 1
ATOM 1649 N N . ARG A 1 217 ? 6.091 -7.288 -20.721 1.00 96.62 217 ARG A N 1
ATOM 1650 C CA . ARG A 1 217 ? 7.258 -7.025 -21.575 1.00 96.62 217 ARG A CA 1
ATOM 1651 C C . ARG A 1 217 ? 8.557 -6.962 -20.774 1.00 96.62 217 ARG A C 1
ATOM 1653 O O . ARG A 1 217 ? 9.551 -7.533 -21.202 1.00 96.62 217 ARG A O 1
ATOM 1660 N N . VAL A 1 218 ? 8.535 -6.335 -19.597 1.00 96.62 218 VAL A N 1
ATOM 1661 C CA . VAL A 1 218 ? 9.711 -6.234 -18.715 1.00 96.62 218 VAL A CA 1
ATOM 1662 C C . VAL A 1 218 ? 9.917 -7.462 -17.814 1.00 96.62 218 VAL A C 1
ATOM 1664 O O . VAL A 1 218 ? 10.779 -7.447 -16.941 1.00 96.62 218 VAL A O 1
ATOM 1667 N N . GLY A 1 219 ? 9.136 -8.530 -18.012 1.00 97.06 219 GLY A N 1
ATOM 1668 C CA . GLY A 1 219 ? 9.307 -9.802 -17.307 1.00 97.06 219 GLY A CA 1
ATOM 1669 C C . GLY A 1 219 ? 8.673 -9.872 -15.916 1.00 97.06 219 GLY A C 1
ATOM 1670 O O . GLY A 1 219 ? 8.983 -10.794 -15.165 1.00 97.06 219 GLY A O 1
ATOM 1671 N N . LEU A 1 220 ? 7.777 -8.946 -15.554 1.00 97.25 220 LEU A N 1
ATOM 1672 C CA . LEU A 1 220 ? 7.035 -9.039 -14.295 1.00 97.25 220 LEU A CA 1
ATOM 1673 C C . LEU A 1 220 ? 5.936 -10.106 -14.432 1.00 97.25 220 LEU A C 1
ATOM 1675 O O . LEU A 1 220 ? 5.041 -9.957 -15.271 1.00 97.25 220 LEU A O 1
ATOM 1679 N N . PRO A 1 221 ? 5.968 -11.182 -13.623 1.00 93.31 221 PRO A N 1
ATOM 1680 C CA . PRO A 1 221 ? 5.143 -12.365 -13.862 1.00 93.31 221 PRO A CA 1
ATOM 1681 C C . PRO A 1 221 ? 3.665 -12.152 -13.517 1.00 93.31 221 PRO A C 1
ATOM 1683 O O . PRO A 1 221 ? 2.809 -12.916 -13.961 1.00 93.31 221 PRO A O 1
ATOM 1686 N N . ARG A 1 222 ? 3.355 -11.147 -12.690 1.00 92.81 222 ARG A N 1
ATOM 1687 C CA . ARG A 1 222 ? 2.013 -10.896 -12.154 1.00 92.81 222 ARG A CA 1
AT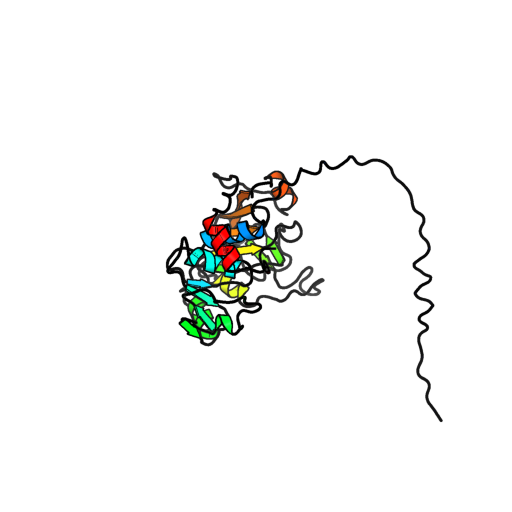OM 1688 C C . ARG A 1 222 ? 1.875 -9.493 -11.583 1.00 92.81 222 ARG A C 1
ATOM 1690 O O . ARG A 1 222 ? 2.811 -8.693 -11.617 1.00 92.81 222 ARG A O 1
ATOM 1697 N N . GLY A 1 223 ? 0.703 -9.219 -11.026 1.00 88.88 223 GLY A N 1
ATOM 1698 C CA . GLY A 1 223 ? 0.500 -8.073 -10.159 1.00 88.88 223 GLY A CA 1
ATOM 1699 C C . GLY A 1 223 ? 0.303 -6.755 -10.880 1.00 88.88 223 GLY A C 1
ATOM 1700 O O . GLY A 1 223 ? 0.031 -6.687 -12.079 1.00 88.88 223 GLY A O 1
ATOM 1701 N N . GLY A 1 224 ? 0.470 -5.706 -10.090 1.00 96.62 224 GLY A N 1
ATOM 1702 C CA . GLY A 1 224 ? 0.218 -4.327 -10.461 1.00 96.62 224 GLY A CA 1
ATOM 1703 C C . GLY A 1 224 ? -0.529 -3.607 -9.338 1.00 96.62 224 GLY A C 1
ATOM 1704 O O . GLY A 1 224 ? -1.179 -4.253 -8.505 1.00 96.62 224 GLY A O 1
ATOM 1705 N N . PRO A 1 225 ? -0.430 -2.272 -9.289 1.00 98.19 225 PRO A N 1
ATOM 1706 C CA . PRO A 1 225 ? -1.217 -1.472 -8.369 1.00 98.19 225 PRO A CA 1
ATOM 1707 C C . PRO A 1 225 ? -2.705 -1.664 -8.661 1.00 98.19 225 PRO A C 1
ATOM 1709 O O . PRO A 1 225 ? -3.145 -1.631 -9.810 1.00 98.19 225 PRO A O 1
ATOM 1712 N N . THR A 1 226 ? -3.477 -1.909 -7.606 1.00 98.19 226 THR A N 1
ATOM 1713 C CA . THR A 1 226 ? -4.943 -2.007 -7.665 1.00 98.19 226 THR A CA 1
ATOM 1714 C C . THR A 1 226 ? -5.621 -0.917 -6.853 1.00 98.19 226 THR A C 1
ATOM 1716 O O . THR A 1 226 ? -6.757 -0.569 -7.154 1.00 98.19 226 THR A O 1
ATOM 1719 N N . ALA A 1 227 ? -4.934 -0.378 -5.844 1.00 98.62 227 ALA A N 1
ATOM 1720 C CA . ALA A 1 227 ? -5.443 0.693 -5.003 1.00 98.62 227 ALA A CA 1
ATOM 1721 C C . ALA A 1 227 ? -4.315 1.642 -4.583 1.00 98.62 227 ALA A C 1
ATOM 1723 O O . ALA A 1 227 ? -3.245 1.186 -4.182 1.00 98.62 227 ALA A O 1
ATOM 1724 N N . LEU A 1 228 ? -4.578 2.946 -4.621 1.00 98.88 228 LEU A N 1
ATOM 1725 C CA . LEU A 1 228 ? -3.798 3.974 -3.936 1.00 98.88 228 LEU A CA 1
ATOM 1726 C C . LEU A 1 228 ? -4.728 4.690 -2.950 1.00 98.88 228 LEU A C 1
ATOM 1728 O O . LEU A 1 228 ? -5.665 5.378 -3.344 1.00 98.88 228 LEU A O 1
ATOM 1732 N N . ILE A 1 229 ? -4.472 4.491 -1.663 1.00 98.81 229 ILE A N 1
ATOM 1733 C CA . ILE A 1 229 ? -5.238 5.023 -0.538 1.00 98.81 229 ILE A CA 1
ATOM 1734 C C . ILE A 1 229 ? -4.473 6.219 0.022 1.00 98.81 229 ILE A C 1
ATOM 1736 O O . ILE A 1 229 ? -3.328 6.084 0.463 1.00 98.81 229 ILE A O 1
ATOM 1740 N N . THR A 1 230 ? -5.105 7.387 0.008 1.00 98.75 230 THR A N 1
ATOM 1741 C CA . THR A 1 230 ? -4.483 8.647 0.426 1.00 98.75 230 THR A CA 1
ATOM 1742 C C . THR A 1 230 ? -5.325 9.382 1.458 1.00 98.75 230 THR A C 1
ATOM 1744 O O . THR A 1 230 ? -6.428 8.952 1.752 1.00 98.75 230 THR A O 1
ATOM 1747 N N . THR A 1 231 ? -4.833 10.496 2.000 1.00 97.94 231 THR A N 1
ATOM 1748 C CA . THR A 1 231 ? -5.609 11.335 2.933 1.00 97.94 231 THR A CA 1
ATOM 1749 C C . THR A 1 231 ? -6.784 12.063 2.274 1.00 97.94 231 THR A C 1
ATOM 1751 O O . THR A 1 231 ? -7.694 12.476 2.981 1.00 97.94 231 THR A O 1
ATOM 1754 N N . LEU A 1 232 ? -6.808 12.200 0.940 1.00 98.56 232 LEU A N 1
ATOM 1755 C CA . LEU A 1 232 ? -7.881 12.909 0.224 1.00 98.56 232 LEU A CA 1
ATOM 1756 C C . LEU A 1 232 ? -8.831 11.994 -0.557 1.00 98.56 232 LEU A C 1
ATOM 1758 O O . LEU A 1 232 ? -9.906 12.436 -0.964 1.00 98.56 232 LEU A O 1
ATOM 1762 N N . GLY A 1 233 ? -8.448 10.742 -0.806 1.00 98.25 233 GLY A N 1
ATOM 1763 C CA . GLY A 1 233 ? -9.216 9.856 -1.672 1.00 98.25 233 GLY A CA 1
ATOM 1764 C C . GLY A 1 233 ? -8.575 8.497 -1.929 1.00 98.25 233 GLY A C 1
ATOM 1765 O O . GLY A 1 233 ? -7.412 8.246 -1.594 1.00 98.25 233 GLY A O 1
ATOM 1766 N N . LEU A 1 234 ? -9.363 7.635 -2.567 1.00 98.75 234 LEU A N 1
ATOM 1767 C CA . LEU A 1 234 ? -8.992 6.314 -3.052 1.00 98.75 234 LEU A CA 1
ATOM 1768 C C . LEU A 1 234 ? -8.920 6.336 -4.578 1.00 98.75 234 LEU A C 1
ATOM 1770 O O . LEU A 1 234 ? -9.861 6.748 -5.255 1.00 98.75 234 LEU A O 1
ATOM 1774 N N . PHE A 1 235 ? -7.817 5.837 -5.116 1.00 98.81 235 PHE A N 1
ATOM 1775 C CA . PHE A 1 235 ? -7.611 5.652 -6.543 1.00 98.81 235 PHE A CA 1
ATOM 1776 C C . PHE A 1 235 ? -7.597 4.165 -6.876 1.00 98.81 235 PHE A C 1
ATOM 1778 O O . PHE A 1 235 ? -6.950 3.379 -6.183 1.00 98.81 235 PHE A O 1
ATOM 1785 N N . ALA A 1 236 ? -8.259 3.802 -7.966 1.00 98.44 236 ALA A N 1
ATOM 1786 C CA . ALA A 1 236 ? -8.071 2.531 -8.649 1.00 98.44 236 ALA A CA 1
ATOM 1787 C C . ALA A 1 236 ? -7.060 2.708 -9.791 1.00 98.44 236 ALA A C 1
ATOM 1789 O O . ALA A 1 236 ? -6.689 3.829 -10.136 1.00 98.44 236 ALA A O 1
ATOM 1790 N N . PHE A 1 237 ? -6.636 1.612 -10.414 1.00 98.31 237 PHE A N 1
ATOM 1791 C CA . PHE A 1 237 ? -5.798 1.666 -11.610 1.00 98.31 237 PHE A CA 1
ATOM 1792 C C . PHE A 1 237 ? -6.426 0.853 -12.731 1.00 98.31 237 PHE A C 1
ATOM 1794 O O . PHE A 1 237 ? -6.890 -0.266 -12.508 1.00 98.31 237 PHE A O 1
ATOM 1801 N N . ASN A 1 238 ? -6.419 1.406 -13.940 1.00 96.75 238 ASN A N 1
ATOM 1802 C CA . ASN A 1 238 ? -6.842 0.674 -15.122 1.00 96.75 238 ASN A CA 1
ATOM 1803 C C . ASN A 1 238 ? -5.676 -0.205 -15.615 1.00 96.75 238 ASN A C 1
ATOM 1805 O O . ASN A 1 238 ? -4.664 0.336 -16.053 1.00 96.75 238 ASN A O 1
ATOM 1809 N N . PRO A 1 239 ? -5.784 -1.544 -15.590 1.00 96.12 239 PRO A N 1
ATOM 1810 C CA . PRO A 1 239 ? -4.689 -2.425 -15.984 1.00 96.12 239 PRO A CA 1
ATOM 1811 C C . PRO A 1 239 ? -4.364 -2.386 -17.485 1.00 96.12 239 PRO A C 1
ATOM 1813 O O . PRO A 1 239 ? -3.280 -2.836 -17.860 1.00 96.12 239 PRO A O 1
ATOM 1816 N N . ASP A 1 240 ? -5.247 -1.873 -18.345 1.00 95.19 240 ASP A N 1
ATOM 1817 C CA . ASP A 1 240 ? -5.036 -1.840 -19.798 1.00 95.19 240 ASP A CA 1
ATOM 1818 C C . ASP A 1 240 ? -4.089 -0.714 -20.217 1.00 95.19 240 ASP A C 1
ATOM 1820 O O . ASP A 1 240 ? -3.237 -0.910 -21.080 1.00 95.19 240 ASP A O 1
ATOM 1824 N N . ASN A 1 241 ? -4.216 0.459 -19.590 1.00 95.62 241 ASN A N 1
ATOM 1825 C CA . ASN A 1 241 ? -3.381 1.632 -19.875 1.00 95.62 241 ASN A CA 1
ATOM 1826 C C . ASN A 1 241 ? -2.482 2.052 -18.698 1.00 95.62 241 ASN A C 1
ATOM 1828 O O . ASN A 1 241 ? -1.638 2.931 -18.850 1.00 95.62 241 ASN A O 1
ATOM 1832 N N . GLY A 1 242 ? -2.653 1.420 -17.539 1.00 96.75 242 GLY A N 1
ATOM 1833 C CA . GLY A 1 242 ? -1.890 1.634 -16.317 1.00 96.75 242 GLY A CA 1
ATOM 1834 C C . GLY A 1 242 ? -2.288 2.850 -15.486 1.00 96.75 242 GLY A C 1
ATOM 1835 O O . GLY A 1 242 ? -1.692 3.055 -14.435 1.00 96.75 242 GLY A O 1
ATOM 1836 N N . GLU A 1 243 ? -3.232 3.678 -15.930 1.00 97.44 243 GLU A N 1
ATOM 1837 C CA . GLU A 1 243 ? -3.467 4.982 -15.307 1.00 97.44 243 GLU A CA 1
ATOM 1838 C C . GLU A 1 243 ? -4.298 4.904 -14.023 1.00 97.44 243 GLU A C 1
ATOM 1840 O O . GLU A 1 243 ? -5.262 4.138 -13.920 1.00 97.44 243 GLU A O 1
ATOM 1845 N N . ALA A 1 244 ? -3.940 5.757 -13.063 1.00 98.38 244 ALA A N 1
ATOM 1846 C CA . ALA A 1 244 ? -4.701 6.000 -11.848 1.00 98.38 244 ALA A CA 1
ATOM 1847 C C . ALA A 1 244 ? -6.034 6.700 -12.163 1.00 98.38 244 ALA A C 1
ATOM 1849 O O . ALA A 1 244 ? -6.074 7.734 -12.834 1.00 98.38 244 ALA A O 1
ATOM 1850 N N . LEU A 1 245 ? -7.121 6.156 -11.621 1.00 98.62 245 LEU A N 1
ATOM 1851 C CA . LEU A 1 245 ? -8.475 6.693 -11.696 1.00 98.62 245 LEU A CA 1
ATOM 1852 C C . LEU A 1 245 ? -8.950 7.021 -10.280 1.00 98.62 245 LEU A C 1
ATOM 1854 O O . LEU A 1 245 ? -8.927 6.145 -9.417 1.00 98.62 245 LEU A O 1
ATOM 1858 N N . LEU A 1 246 ? -9.405 8.249 -10.029 1.00 98.75 246 LEU A N 1
ATOM 1859 C CA . LEU A 1 246 ? -10.020 8.608 -8.753 1.00 98.75 246 LEU A CA 1
ATOM 1860 C C . LEU A 1 246 ? -11.323 7.815 -8.598 1.00 98.75 246 LEU A C 1
ATOM 1862 O O . LEU A 1 246 ? -12.278 8.025 -9.345 1.00 98.75 246 LEU A O 1
ATOM 1866 N N . GLN A 1 247 ? -11.333 6.881 -7.652 1.00 98.56 247 GLN A N 1
ATOM 1867 C CA . GLN A 1 247 ? -12.472 6.017 -7.358 1.00 98.56 247 GLN A CA 1
ATOM 1868 C C . GLN A 1 247 ? -13.401 6.660 -6.330 1.00 98.56 247 GLN A C 1
ATOM 1870 O O . GLN A 1 247 ? -14.619 6.546 -6.437 1.00 98.56 247 GLN A O 1
ATOM 1875 N N . SER A 1 248 ? -12.842 7.337 -5.331 1.00 98.69 248 SER A N 1
ATOM 1876 C CA . SER A 1 248 ? -13.624 8.131 -4.392 1.00 98.69 248 SER A CA 1
ATOM 1877 C C . SER A 1 248 ? -12.794 9.244 -3.765 1.00 98.69 248 SER A C 1
ATOM 1879 O O . SER A 1 248 ? -11.600 9.076 -3.528 1.00 98.69 248 SER A O 1
ATOM 1881 N N . TYR A 1 249 ? -13.428 10.372 -3.459 1.00 98.50 249 TYR A N 1
ATOM 1882 C CA . TYR A 1 249 ? -12.850 11.442 -2.637 1.00 98.50 249 TYR A CA 1
ATOM 1883 C C . TYR A 1 249 ? -13.368 11.311 -1.200 1.00 98.50 249 TYR A C 1
ATOM 1885 O O . TYR A 1 249 ? -14.429 10.727 -0.974 1.00 98.50 249 TYR A O 1
ATOM 1893 N N . HIS A 1 250 ? -12.599 11.725 -0.201 1.00 97.94 250 HIS A N 1
ATOM 1894 C CA . HIS A 1 250 ? -12.979 11.554 1.203 1.00 97.94 250 HIS A CA 1
ATOM 1895 C C . HIS A 1 250 ? -13.997 12.613 1.667 1.00 97.94 250 HIS A C 1
ATOM 1897 O O . HIS A 1 250 ? -14.027 13.715 1.122 1.00 97.94 250 HIS A O 1
ATOM 1903 N N . PRO A 1 251 ? -14.854 12.304 2.660 1.00 96.50 251 PRO A N 1
ATOM 1904 C CA . PRO A 1 251 ? -15.782 13.285 3.210 1.00 96.50 251 PRO A CA 1
ATOM 1905 C C . PRO A 1 251 ? -15.060 14.545 3.689 1.00 96.50 251 PRO A C 1
ATOM 1907 O O . PRO A 1 251 ? -14.041 14.463 4.374 1.00 96.50 251 PRO A O 1
ATOM 1910 N N . GLY A 1 252 ? -15.606 15.707 3.335 1.00 92.44 252 GLY A N 1
ATOM 1911 C CA . GLY A 1 252 ? -15.006 17.004 3.654 1.00 92.44 252 GLY A CA 1
ATOM 1912 C C . GLY A 1 252 ? -13.932 17.480 2.671 1.00 92.44 252 GLY A C 1
ATOM 1913 O O . GLY A 1 252 ? -13.476 18.611 2.822 1.00 92.44 252 GLY A O 1
ATOM 1914 N N . THR A 1 253 ? -13.579 16.677 1.661 1.00 95.19 253 THR A N 1
ATOM 1915 C CA . THR A 1 253 ? -12.719 17.085 0.538 1.00 95.19 253 THR A CA 1
ATOM 1916 C C . THR A 1 253 ? -13.542 17.266 -0.741 1.00 95.19 253 THR A C 1
ATOM 1918 O O . THR A 1 253 ? -14.756 17.047 -0.767 1.00 95.19 253 THR A O 1
ATOM 1921 N N . SER A 1 254 ? -12.897 17.709 -1.820 1.00 96.19 254 SER A N 1
ATOM 1922 C CA . SER A 1 254 ? -13.527 17.900 -3.133 1.00 96.19 254 SER A CA 1
ATOM 1923 C C . SER A 1 254 ? -12.647 17.359 -4.256 1.00 96.19 254 SER A C 1
ATOM 1925 O O . SER A 1 254 ? -11.433 17.250 -4.096 1.00 96.19 254 SER A O 1
ATOM 1927 N N . ILE A 1 255 ? -13.235 17.042 -5.413 1.00 98.12 255 ILE A N 1
ATOM 1928 C CA . ILE A 1 255 ? -12.474 16.586 -6.590 1.00 98.12 255 ILE A CA 1
ATOM 1929 C C . ILE A 1 255 ? -11.468 17.661 -7.024 1.00 98.12 255 ILE A C 1
ATOM 1931 O O . ILE A 1 255 ? -10.350 17.338 -7.425 1.00 98.12 255 ILE A O 1
ATOM 1935 N N . GLU A 1 256 ? -11.847 18.932 -6.906 1.00 98.06 256 GLU A N 1
ATOM 1936 C CA . GLU A 1 256 ? -10.999 20.087 -7.182 1.00 98.06 256 GLU A CA 1
ATOM 1937 C C . GLU A 1 256 ? -9.762 20.096 -6.277 1.00 98.06 256 GLU A C 1
ATOM 1939 O O . GLU A 1 256 ? -8.642 20.215 -6.769 1.00 98.06 256 GLU A O 1
ATOM 1944 N N . GLU A 1 257 ? -9.942 19.878 -4.973 1.00 98.00 257 GLU A N 1
ATOM 1945 C CA . GLU A 1 257 ? -8.837 19.774 -4.017 1.00 98.00 257 GLU A CA 1
ATOM 1946 C C . GLU A 1 257 ? -7.919 18.582 -4.328 1.00 98.00 257 GLU A C 1
ATOM 1948 O O . GLU A 1 257 ? -6.693 18.727 -4.332 1.00 98.00 257 GLU A O 1
ATOM 1953 N N . VAL A 1 258 ? -8.491 17.416 -4.666 1.00 98.44 258 VAL A N 1
ATOM 1954 C CA . VAL A 1 258 ? -7.695 16.260 -5.111 1.00 98.44 258 VAL A CA 1
ATOM 1955 C C . VAL A 1 258 ? -6.871 16.633 -6.348 1.00 98.44 258 VAL A C 1
ATOM 1957 O O . VAL A 1 258 ? -5.683 16.318 -6.414 1.00 98.44 258 VAL A O 1
ATOM 1960 N N . GLN A 1 259 ? -7.458 17.337 -7.321 1.00 98.25 259 GLN A N 1
ATOM 1961 C CA . GLN A 1 259 ? -6.755 17.766 -8.532 1.00 98.25 259 GLN A CA 1
ATOM 1962 C C . GLN A 1 259 ? -5.629 18.758 -8.221 1.00 98.25 259 GLN A C 1
ATOM 1964 O O . GLN A 1 259 ? -4.552 18.658 -8.811 1.00 98.25 259 GLN A O 1
ATOM 1969 N N . GLU A 1 260 ? -5.841 19.706 -7.308 1.00 98.12 260 GLU A N 1
ATOM 1970 C CA . GLU A 1 260 ? -4.829 20.691 -6.907 1.00 98.12 260 GLU A CA 1
ATOM 1971 C C . GLU A 1 260 ? -3.598 20.042 -6.258 1.00 98.12 260 GLU A C 1
ATOM 1973 O O . GLU A 1 260 ? -2.468 20.524 -6.439 1.00 98.12 260 GLU A O 1
ATOM 1978 N N . GLN A 1 261 ? -3.811 18.935 -5.540 1.00 98.31 261 GLN A N 1
ATOM 1979 C CA . GLN A 1 261 ? -2.770 18.161 -4.862 1.00 98.31 261 GLN A CA 1
ATOM 1980 C C . GLN A 1 261 ? -2.240 16.972 -5.677 1.00 98.31 261 GLN A C 1
ATOM 1982 O O . GLN A 1 261 ? -1.305 16.306 -5.236 1.00 98.31 261 GLN A O 1
ATOM 1987 N N . THR A 1 262 ? -2.755 16.744 -6.887 1.00 98.62 262 THR A N 1
ATOM 1988 C CA . THR A 1 262 ? -2.284 15.686 -7.788 1.00 98.62 262 THR A CA 1
ATOM 1989 C C . THR A 1 262 ? -1.447 16.275 -8.923 1.00 98.62 262 THR A C 1
ATOM 1991 O O . THR A 1 262 ? -1.867 17.186 -9.633 1.00 98.62 262 THR A O 1
ATOM 1994 N N . GLY A 1 263 ? -0.239 15.750 -9.126 1.00 98.06 263 GLY A N 1
ATOM 1995 C CA . GLY A 1 263 ? 0.708 16.237 -10.133 1.00 98.06 263 GLY A CA 1
ATOM 1996 C C . GLY A 1 263 ? 0.378 15.872 -11.582 1.00 98.06 263 GLY A C 1
ATOM 1997 O O . GLY A 1 263 ? 1.150 16.228 -12.465 1.00 98.06 263 GLY A O 1
ATOM 1998 N N . TRP A 1 264 ? -0.731 15.176 -11.838 1.00 97.88 264 TRP A N 1
ATOM 1999 C CA . TRP A 1 264 ? -1.222 14.821 -13.171 1.00 97.88 264 TRP A CA 1
ATOM 2000 C C . TRP A 1 264 ? -2.715 15.163 -13.322 1.00 97.88 264 TRP A C 1
ATOM 2002 O O . TRP A 1 264 ? -3.416 15.333 -12.320 1.00 97.88 264 TRP A O 1
ATOM 2012 N N . PRO A 1 265 ? -3.236 15.265 -14.559 1.00 97.75 265 PRO A N 1
ATOM 2013 C CA . PRO A 1 265 ? -4.667 15.447 -14.788 1.00 97.75 265 PRO A CA 1
ATOM 2014 C C . PRO A 1 265 ? -5.469 14.246 -14.277 1.00 97.75 265 PRO A C 1
ATOM 2016 O O . PRO A 1 265 ? -5.237 13.113 -14.707 1.00 97.75 265 PRO A O 1
ATOM 2019 N N . LEU A 1 266 ? -6.420 14.487 -13.378 1.00 96.81 266 LEU A N 1
ATOM 2020 C CA . LEU A 1 266 ? -7.267 13.446 -12.818 1.00 96.81 266 LEU A CA 1
ATOM 2021 C C . LEU A 1 266 ? -8.196 12.861 -13.875 1.00 96.81 266 LEU A C 1
ATOM 2023 O O . LEU A 1 266 ? -8.820 13.564 -14.671 1.00 96.81 266 LEU A O 1
ATOM 2027 N N . ARG A 1 267 ? -8.341 11.542 -13.810 1.00 97.44 267 ARG A N 1
ATOM 2028 C CA . ARG A 1 267 ? -9.418 10.808 -14.461 1.00 97.44 267 ARG A CA 1
ATOM 2029 C C . ARG A 1 267 ? -10.292 10.212 -13.379 1.00 97.44 267 ARG A C 1
ATOM 2031 O O . ARG A 1 267 ? -9.778 9.671 -12.404 1.00 97.44 267 ARG A O 1
ATOM 2038 N N . LEU A 1 268 ? -11.601 10.329 -13.541 1.00 98.12 268 LEU A N 1
ATOM 2039 C CA . LEU A 1 268 ? -12.560 9.782 -12.590 1.00 98.12 268 LEU A CA 1
ATOM 2040 C C . LEU A 1 268 ? -12.931 8.360 -13.000 1.00 98.12 268 LEU A C 1
ATOM 2042 O O . LEU A 1 268 ? -13.092 8.071 -14.189 1.00 98.12 268 LEU A O 1
ATOM 2046 N N . ALA A 1 269 ? -13.089 7.478 -12.019 1.00 97.31 269 ALA A N 1
ATOM 2047 C CA . ALA A 1 269 ? -13.779 6.218 -12.237 1.00 97.31 269 ALA A CA 1
ATOM 2048 C C . ALA A 1 269 ? -15.256 6.491 -12.602 1.00 97.31 269 ALA A C 1
ATOM 2050 O O . ALA A 1 269 ? -15.817 7.492 -12.144 1.00 97.31 269 ALA A O 1
ATOM 2051 N N . PRO A 1 270 ? -15.915 5.619 -13.390 1.00 94.75 270 PRO A N 1
ATOM 2052 C CA . PRO A 1 270 ? -17.312 5.814 -13.791 1.00 94.75 270 PRO A CA 1
ATOM 2053 C C . PRO A 1 270 ? -18.293 5.990 -12.622 1.00 94.75 270 PRO A C 1
ATOM 2055 O O . PRO A 1 270 ? -19.307 6.664 -12.769 1.00 94.75 270 PRO A O 1
ATOM 2058 N N . ASP A 1 271 ? -17.994 5.392 -11.470 1.00 93.69 271 ASP A N 1
ATOM 2059 C CA . ASP A 1 271 ? -18.790 5.431 -10.244 1.00 93.69 271 ASP A CA 1
ATOM 2060 C C . ASP A 1 271 ? -18.155 6.297 -9.142 1.00 93.69 271 ASP A C 1
ATOM 2062 O O . ASP A 1 271 ? -18.436 6.092 -7.958 1.00 93.69 271 ASP A O 1
ATOM 2066 N N . CYS A 1 272 ? -17.307 7.263 -9.522 1.00 97.81 272 CYS A N 1
ATOM 2067 C CA . CYS A 1 272 ? -16.633 8.146 -8.576 1.00 97.81 272 CYS A CA 1
ATOM 2068 C C . CYS A 1 272 ? -17.635 8.886 -7.682 1.00 97.81 272 CYS A C 1
ATOM 2070 O O . CYS A 1 272 ? -18.521 9.598 -8.158 1.00 97.81 272 CYS A O 1
ATOM 2072 N N . ARG A 1 273 ? -17.471 8.728 -6.369 1.00 97.31 273 ARG A N 1
ATOM 2073 C CA . ARG A 1 273 ? -18.369 9.263 -5.336 1.00 97.31 273 ARG A CA 1
ATOM 2074 C C . ARG A 1 273 ? -17.604 9.599 -4.065 1.00 97.31 273 ARG A C 1
ATOM 2076 O O . ARG A 1 273 ? -16.432 9.259 -3.933 1.00 97.31 273 ARG A O 1
ATOM 2083 N N . GLU A 1 274 ? -18.277 10.227 -3.114 1.00 98.00 274 GLU A N 1
ATOM 2084 C CA . GLU A 1 274 ? -17.724 10.390 -1.774 1.00 98.00 274 GLU A CA 1
ATOM 2085 C C . GLU A 1 274 ? -17.478 9.019 -1.112 1.00 98.00 274 GLU A C 1
ATOM 2087 O O . GLU A 1 274 ? -18.240 8.063 -1.289 1.00 98.00 274 GLU A O 1
ATOM 2092 N N . THR A 1 275 ? -16.377 8.907 -0.375 1.00 98.25 275 THR A N 1
ATOM 2093 C CA . THR A 1 275 ? -15.957 7.671 0.288 1.00 98.25 275 THR A CA 1
ATOM 2094 C C . THR A 1 275 ? -16.895 7.379 1.458 1.00 98.25 275 THR A C 1
ATOM 2096 O O . THR A 1 275 ? -17.062 8.253 2.308 1.00 98.25 275 THR A O 1
ATOM 2099 N N . PRO A 1 276 ? -17.471 6.166 1.564 1.00 96.62 276 PRO A N 1
ATOM 2100 C CA . PRO A 1 276 ? -18.323 5.824 2.696 1.00 96.62 276 PRO A CA 1
ATOM 2101 C C . PRO A 1 276 ? -17.570 5.988 4.026 1.00 96.62 276 PRO A C 1
ATOM 2103 O O . PRO A 1 276 ? -16.467 5.433 4.145 1.00 96.62 276 PRO A O 1
ATOM 2106 N N . PRO A 1 277 ? -18.143 6.699 5.015 1.00 96.56 277 PRO A N 1
ATOM 2107 C CA . PRO A 1 277 ? -17.489 6.914 6.299 1.00 96.56 277 PRO A CA 1
ATOM 2108 C C . PRO A 1 277 ? -17.290 5.588 7.056 1.00 96.56 277 PRO A C 1
ATOM 2110 O O . P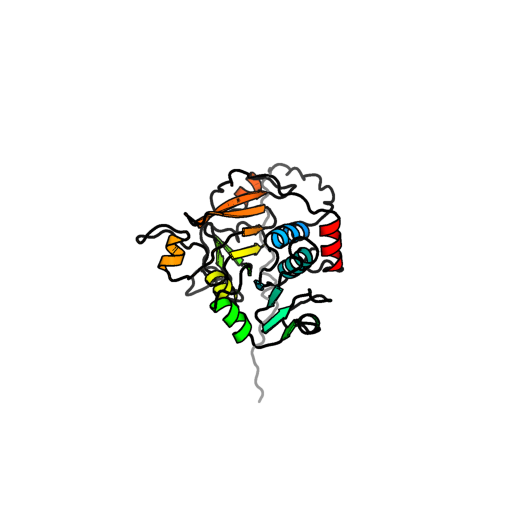RO A 1 277 ? -17.966 4.593 6.760 1.00 96.56 277 PRO A O 1
ATOM 2113 N N . PRO A 1 278 ? -16.375 5.548 8.041 1.00 97.56 278 PRO A N 1
ATOM 2114 C CA . PRO A 1 278 ? -16.232 4.411 8.940 1.00 97.56 278 PRO A CA 1
ATOM 2115 C C . PRO A 1 278 ? -17.521 4.163 9.728 1.00 97.56 278 PRO A C 1
ATOM 2117 O O . PRO A 1 278 ? -18.144 5.093 10.240 1.00 97.56 278 PRO A O 1
ATOM 2120 N N . SER A 1 279 ? -17.902 2.901 9.873 1.00 97.38 279 SER A N 1
ATOM 2121 C CA . SER A 1 279 ? -18.954 2.494 10.801 1.00 97.38 279 SER A CA 1
ATOM 2122 C C . SER A 1 279 ? -18.476 2.592 12.259 1.00 97.38 279 SER A C 1
ATOM 2124 O O . SER A 1 279 ? -17.273 2.498 12.528 1.00 97.38 279 SER A O 1
ATOM 2126 N N . PRO A 1 280 ? -19.399 2.706 13.235 1.00 97.44 280 PRO A N 1
ATOM 2127 C CA . PRO A 1 280 ? -19.038 2.705 14.653 1.00 97.44 280 PRO A CA 1
ATOM 2128 C C . PRO A 1 280 ? -18.237 1.468 15.082 1.00 97.44 280 PRO A C 1
ATOM 2130 O O . PRO A 1 280 ? -17.335 1.575 15.910 1.00 97.44 280 PRO A O 1
ATOM 2133 N N . GLU A 1 281 ? -18.538 0.306 14.496 1.00 97.56 281 GLU A N 1
ATOM 2134 C CA . GLU A 1 281 ? -17.835 -0.947 14.784 1.00 97.56 281 GLU A CA 1
ATOM 2135 C C . GLU A 1 281 ? -16.408 -0.953 14.220 1.00 97.56 281 GLU A C 1
ATOM 2137 O O . GLU A 1 281 ? -15.470 -1.313 14.931 1.00 97.56 281 GLU A O 1
ATOM 2142 N N . GLU A 1 282 ? -16.214 -0.483 12.980 1.00 98.31 282 GLU A N 1
ATOM 2143 C CA . GLU A 1 282 ? -14.874 -0.324 12.398 1.00 98.31 282 GLU A CA 1
ATOM 2144 C C . GLU A 1 282 ? -14.019 0.628 13.256 1.00 98.31 282 GLU A C 1
ATOM 2146 O O . GLU A 1 282 ? -12.874 0.307 13.577 1.00 98.31 282 GLU A O 1
ATOM 2151 N N . LEU A 1 283 ? -14.580 1.760 13.702 1.00 98.00 283 LEU A N 1
ATOM 2152 C CA . LEU A 1 283 ? -13.878 2.711 14.575 1.00 98.00 283 LEU A CA 1
ATOM 2153 C C . LEU A 1 283 ? -13.530 2.117 15.939 1.00 98.00 283 LEU A C 1
ATOM 2155 O O . LEU A 1 283 ? -12.426 2.342 16.437 1.00 98.00 283 LEU A O 1
ATOM 2159 N N . ARG A 1 284 ? -14.451 1.361 16.547 1.00 97.38 284 ARG A N 1
ATOM 2160 C CA . ARG A 1 284 ? -14.206 0.675 17.821 1.00 97.38 284 ARG A CA 1
ATOM 2161 C C . ARG A 1 284 ? -13.008 -0.266 17.700 1.00 97.38 284 ARG A C 1
ATOM 2163 O O . ARG A 1 284 ? -12.083 -0.164 18.500 1.00 97.38 284 ARG A O 1
ATOM 2170 N N . ILE A 1 285 ? -12.991 -1.117 16.672 1.00 97.00 285 ILE A N 1
ATOM 2171 C CA . ILE A 1 285 ? -11.901 -2.073 16.435 1.00 97.00 285 ILE A CA 1
ATOM 2172 C C . ILE A 1 285 ? -10.566 -1.351 16.216 1.00 97.00 285 ILE A C 1
ATOM 2174 O O . ILE A 1 285 ? -9.567 -1.726 16.827 1.00 97.00 285 ILE A O 1
ATOM 2178 N N . ILE A 1 286 ? -10.538 -0.305 15.381 1.00 97.06 286 ILE A N 1
ATOM 2179 C CA . ILE A 1 286 ? -9.309 0.462 15.124 1.00 97.06 286 ILE A CA 1
ATOM 2180 C C . ILE A 1 286 ? -8.754 1.046 16.428 1.00 97.06 286 ILE A C 1
ATOM 2182 O O . ILE A 1 286 ? -7.563 0.910 16.703 1.00 97.06 286 ILE A O 1
ATOM 2186 N N . ARG A 1 287 ? -9.613 1.655 17.251 1.00 96.38 287 ARG A N 1
ATOM 2187 C CA . ARG A 1 287 ? -9.220 2.291 18.519 1.00 96.38 287 ARG A CA 1
ATOM 2188 C C . ARG A 1 287 ? -8.801 1.281 19.585 1.00 96.38 287 ARG A C 1
ATOM 2190 O O . ARG A 1 287 ? -7.968 1.607 20.418 1.00 96.38 287 ARG A O 1
ATOM 2197 N N . GLU A 1 288 ? -9.321 0.057 19.554 1.00 94.81 288 GLU A N 1
ATOM 2198 C CA . GLU A 1 288 ? -8.828 -1.039 20.400 1.00 94.81 288 GLU A CA 1
ATOM 2199 C C . GLU A 1 288 ? -7.430 -1.510 19.986 1.00 94.81 288 GLU A C 1
ATOM 2201 O O . GLU A 1 288 ? -6.629 -1.876 20.842 1.00 94.81 288 GLU A O 1
ATOM 2206 N N . CYS A 1 289 ? -7.130 -1.496 18.685 1.00 93.50 289 CYS A N 1
ATOM 2207 C CA . CYS A 1 289 ? -5.817 -1.863 18.152 1.00 93.50 289 CYS A CA 1
ATOM 2208 C C . CYS A 1 289 ? -4.776 -0.731 18.246 1.00 93.50 289 CYS A C 1
ATOM 2210 O O . CYS A 1 289 ? -3.579 -1.007 18.223 1.00 93.50 289 CYS A O 1
ATOM 2212 N N . ASP A 1 290 ? -5.211 0.526 18.359 1.00 94.88 290 ASP A N 1
ATOM 2213 C CA . ASP A 1 290 ? -4.362 1.710 18.544 1.00 94.88 290 ASP A CA 1
ATOM 2214 C C . ASP A 1 290 ? -4.889 2.596 19.694 1.00 94.88 290 ASP A C 1
ATOM 2216 O O . ASP A 1 290 ? -5.300 3.738 19.467 1.00 94.88 290 ASP A O 1
ATOM 2220 N N . PRO A 1 291 ? -4.900 2.102 20.950 1.00 93.25 291 PRO A N 1
ATOM 2221 C CA . PRO A 1 291 ? -5.541 2.793 22.076 1.00 93.25 291 PRO A CA 1
ATOM 2222 C C . PRO A 1 291 ? -4.892 4.139 22.413 1.00 93.25 291 PRO A C 1
ATOM 2224 O O . PRO A 1 291 ? -5.529 5.017 22.993 1.00 93.25 291 PRO A O 1
ATOM 2227 N N . GLN A 1 292 ? -3.622 4.309 22.046 1.00 93.06 292 GLN A N 1
ATOM 2228 C CA . GLN A 1 292 ? -2.865 5.544 22.243 1.00 93.06 292 GLN A CA 1
ATOM 2229 C C . GLN A 1 292 ? -2.915 6.470 21.017 1.00 93.06 292 GLN A C 1
ATOM 2231 O O . GLN A 1 292 ? -2.427 7.596 21.094 1.00 93.06 292 GLN A O 1
ATOM 2236 N N . GLY A 1 293 ? -3.512 6.030 19.903 1.00 92.88 293 GLY A N 1
ATOM 2237 C CA . GLY A 1 293 ? -3.593 6.800 18.663 1.00 92.88 293 GLY A CA 1
ATOM 2238 C C . GLY A 1 293 ? -2.236 7.046 17.999 1.00 92.88 293 GLY A C 1
ATOM 2239 O O . GLY A 1 293 ? -2.081 8.044 17.305 1.00 92.88 293 GLY A O 1
ATOM 2240 N N . ILE A 1 294 ? -1.242 6.181 18.220 1.00 94.00 294 ILE A N 1
ATOM 2241 C CA . ILE A 1 294 ? 0.136 6.366 17.740 1.00 94.00 294 ILE A CA 1
ATOM 2242 C C . ILE A 1 294 ? 0.199 6.394 16.215 1.00 94.00 294 ILE A C 1
ATOM 2244 O O . ILE A 1 294 ? 1.017 7.115 15.640 1.00 94.00 294 ILE A O 1
ATOM 2248 N N . TRP A 1 295 ? -0.657 5.624 15.544 1.00 93.25 295 TRP A N 1
ATOM 2249 C CA . TRP A 1 295 ? -0.686 5.588 14.085 1.00 93.25 295 TRP A CA 1
ATOM 2250 C C . TRP A 1 295 ? -1.787 6.457 13.506 1.00 93.25 295 TRP A C 1
ATOM 2252 O O . TRP A 1 295 ? -1.591 7.052 12.444 1.00 93.25 295 TRP A O 1
ATOM 2262 N N . THR A 1 296 ? -2.929 6.547 14.180 1.00 93.00 296 THR A N 1
ATOM 2263 C CA . THR A 1 296 ? -4.126 7.208 13.650 1.00 93.00 296 THR A CA 1
ATOM 2264 C C . THR A 1 296 ? -4.298 8.673 14.050 1.00 93.00 296 THR A C 1
ATOM 2266 O O . THR A 1 296 ? -5.162 9.335 13.464 1.00 93.00 296 THR A O 1
ATOM 2269 N N . ARG A 1 297 ? -3.496 9.202 14.984 1.00 86.00 297 ARG A N 1
ATOM 2270 C CA . ARG A 1 297 ? -3.555 10.601 15.441 1.00 86.00 297 ARG A CA 1
ATOM 2271 C C . ARG A 1 297 ? -2.230 11.351 15.279 1.00 86.00 297 ARG A C 1
ATOM 2273 O O . ARG A 1 297 ? -1.231 10.745 14.816 1.00 86.00 297 ARG A O 1
#

Solvent-accessible surface area (backbone atoms only — not comparable to full-atom values): 16338 Å² total; per-residue (Å²): 139,83,86,82,81,89,82,81,75,79,70,76,72,65,72,75,77,77,82,82,85,88,80,90,80,86,89,82,78,86,77,80,75,75,80,78,69,83,64,98,65,45,59,49,50,45,38,23,54,60,49,14,71,70,49,52,57,63,31,34,28,40,47,34,79,62,56,43,46,50,9,52,42,43,14,41,75,63,75,10,59,62,25,34,40,32,34,77,78,12,39,31,27,70,61,68,54,88,51,84,69,94,49,87,81,35,66,43,53,58,59,89,34,76,40,80,54,54,35,67,59,52,52,43,39,30,72,74,54,6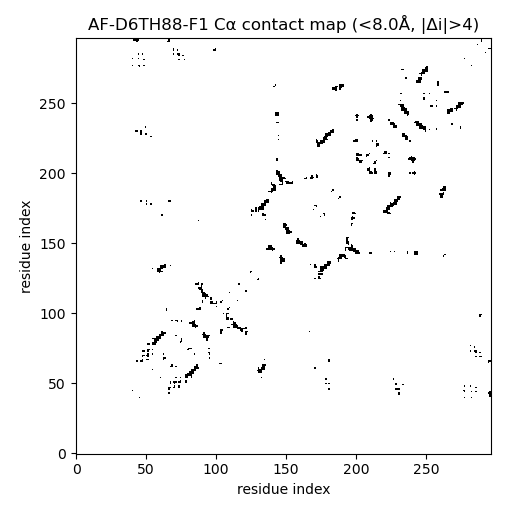7,24,42,36,23,43,44,68,52,64,23,30,21,48,27,50,28,23,14,34,38,42,40,54,49,86,93,66,50,78,39,82,46,98,36,51,80,66,44,29,56,37,31,36,34,13,54,26,22,39,34,48,41,78,69,37,46,87,22,32,23,59,63,50,70,32,78,48,20,57,20,14,57,69,63,54,99,90,43,57,12,4,54,60,32,33,51,73,77,65,37,88,44,43,28,51,50,34,41,40,29,62,50,31,36,26,33,42,42,56,78,62,14,41,51,21,42,38,20,35,30,79,94,59,48,73,66,56,49,43,75,32,35,48,50,89,80,40,71,35,98,77,50,40,74,42,82,75,75,50,74,66,59,52,50,50,46,41,70,70,36,76,83,30,79,74,49,98